Protein AF-A0AAW0AC93-F1 (afdb_monomer_lite)

Foldseek 3Di:
DPPLPPDLFWAFQLFPLVLLLVLVVVQAPAFPDKDQQDPVSPDIKTKGQSQCPFDQFGKIKIFGWFAFQAPAPPDDPPHDPQFPFAPAHLVAFAEDTDGNVVCVVVVADRQFWKWKDAPSIIGIGTHHHHHHCQCVRCVPQPHDNVGIRGDRHMMMITRRPDHFPADDRHHRDSNSRNVSVNVNSVVVCVSSVHDGHDGDDDD

Organism: NCBI:txid2862362

Radius of gyration: 16.05 Å; chains: 1; bounding box: 38×42×42 Å

Sequence (203 aa):
MHDGCNVEFAADPSVDVAGIYAALQAARNSVVATYPTTYLQDHTTSVYSDLLNLTQVSVIHFFSDMDVDCDGLNGNTDGDPLTSFGALDAEQVPWYVLPASLAVKEAILPNALGAIICNGNLFYGIFGDTKGLSSTCFPDDRINGNNGHEALDVAYIVFTQEVPPGVQENRIDIEALKELGDQQILLLQQDLGISLQPACSDP

Structure (mmCIF, N/CA/C/O backbone):
data_AF-A0AAW0AC93-F1
#
_entry.id   AF-A0AAW0AC93-F1
#
loop_
_atom_site.group_PDB
_atom_site.id
_atom_site.type_symbol
_atom_site.label_atom_id
_atom_site.label_alt_id
_atom_site.label_comp_id
_atom_site.label_asym_id
_atom_site.label_entity_id
_atom_site.label_seq_id
_atom_site.pdbx_PDB_ins_code
_atom_site.Cartn_x
_atom_site.Cartn_y
_atom_site.Cartn_z
_atom_site.occupancy
_atom_site.B_iso_or_equiv
_atom_site.auth_seq_id
_atom_site.auth_comp_id
_atom_site.auth_asym_id
_atom_site.auth_atom_id
_atom_site.pdbx_PDB_model_num
ATOM 1 N N . MET A 1 1 ? 3.547 -26.268 -1.143 1.00 32.38 1 MET A N 1
ATOM 2 C CA . MET A 1 1 ? 3.189 -25.499 0.063 1.00 32.38 1 MET A CA 1
ATOM 3 C C . MET A 1 1 ? 4.399 -24.638 0.349 1.00 32.38 1 MET A C 1
ATOM 5 O O . MET A 1 1 ? 5.368 -25.135 0.902 1.00 32.38 1 MET A O 1
ATOM 9 N N . HIS A 1 2 ? 4.438 -23.444 -0.237 1.00 36.16 2 HIS A N 1
ATOM 10 C CA . HIS A 1 2 ? 5.457 -22.459 0.096 1.00 36.16 2 HIS A CA 1
ATOM 11 C C . HIS A 1 2 ? 4.851 -21.603 1.196 1.00 36.16 2 HIS A C 1
ATOM 13 O O . HIS A 1 2 ? 3.861 -20.914 0.968 1.00 36.16 2 HIS A O 1
ATOM 19 N N . ASP A 1 3 ? 5.377 -21.782 2.403 1.00 43.06 3 ASP A N 1
ATOM 20 C CA . ASP A 1 3 ? 4.990 -21.023 3.580 1.00 43.06 3 ASP A CA 1
ATOM 21 C C . ASP A 1 3 ? 5.324 -19.550 3.329 1.00 43.06 3 ASP A C 1
ATOM 23 O O . ASP A 1 3 ? 6.489 -19.153 3.352 1.00 43.06 3 ASP A O 1
ATOM 27 N N . GLY A 1 4 ? 4.295 -18.732 3.097 1.00 43.28 4 GLY A N 1
ATOM 28 C CA . GLY A 1 4 ? 4.402 -17.271 3.010 1.00 43.28 4 GLY A CA 1
ATOM 29 C C . GLY A 1 4 ? 4.868 -16.602 4.312 1.00 43.28 4 GLY A C 1
ATOM 30 O O . GLY A 1 4 ? 5.004 -15.387 4.355 1.00 43.28 4 GLY A O 1
ATOM 31 N N . CYS A 1 5 ? 5.151 -17.378 5.365 1.00 46.31 5 CYS A N 1
ATOM 32 C CA . CYS A 1 5 ? 5.602 -16.897 6.670 1.00 46.31 5 CYS A CA 1
ATOM 33 C C . CYS A 1 5 ? 7.096 -16.517 6.748 1.00 46.31 5 CYS A C 1
ATOM 35 O O . CYS A 1 5 ? 7.519 -16.051 7.798 1.00 46.31 5 CYS A O 1
ATOM 37 N N . ASN A 1 6 ? 7.902 -16.703 5.692 1.00 57.19 6 ASN A N 1
ATOM 38 C CA . ASN A 1 6 ? 9.357 -16.442 5.716 1.00 57.19 6 ASN A CA 1
ATOM 39 C C . ASN A 1 6 ? 9.818 -15.285 4.808 1.00 57.19 6 ASN A C 1
ATOM 41 O O . ASN A 1 6 ? 10.982 -15.229 4.416 1.00 57.19 6 ASN A O 1
ATOM 45 N N . VAL A 1 7 ? 8.923 -14.362 4.458 1.00 74.75 7 VAL A N 1
ATOM 46 C CA . VAL A 1 7 ? 9.295 -13.135 3.742 1.00 74.75 7 VAL A CA 1
ATOM 47 C C . VAL A 1 7 ? 9.518 -12.025 4.772 1.00 74.75 7 VAL A C 1
ATOM 49 O O . VAL A 1 7 ? 8.604 -11.699 5.523 1.00 74.75 7 VAL A O 1
ATOM 52 N N . GLU A 1 8 ? 10.721 -11.445 4.820 1.00 84.81 8 GLU A N 1
ATOM 53 C CA . GLU A 1 8 ? 11.155 -10.492 5.867 1.00 84.81 8 GLU A CA 1
ATOM 54 C C . GLU A 1 8 ? 10.299 -9.216 5.959 1.00 84.81 8 GLU A C 1
ATOM 56 O O . GLU A 1 8 ? 10.310 -8.535 6.976 1.00 84.81 8 GLU A O 1
ATOM 61 N N . PHE A 1 9 ? 9.529 -8.917 4.914 1.00 88.19 9 PHE A N 1
ATOM 62 C CA . PHE A 1 9 ? 8.618 -7.775 4.820 1.00 88.19 9 PHE A CA 1
ATOM 63 C C . PHE A 1 9 ? 7.136 -8.191 4.739 1.00 88.19 9 PHE A C 1
ATOM 65 O O . PHE A 1 9 ? 6.285 -7.377 4.383 1.00 88.19 9 PHE A O 1
ATOM 72 N N . ALA A 1 10 ? 6.796 -9.449 5.039 1.00 91.69 10 ALA A N 1
ATOM 73 C CA . ALA A 1 10 ? 5.404 -9.858 5.225 1.00 91.69 10 ALA A CA 1
ATOM 74 C C . ALA A 1 10 ? 4.845 -9.319 6.548 1.00 91.69 10 ALA A C 1
ATOM 76 O O . ALA A 1 10 ? 5.572 -9.176 7.538 1.00 91.69 10 ALA A O 1
ATOM 77 N N . ALA A 1 11 ? 3.542 -9.047 6.573 1.00 92.81 11 ALA A N 1
ATOM 78 C CA . ALA A 1 11 ? 2.836 -8.647 7.782 1.00 92.81 11 ALA A CA 1
ATOM 79 C C . ALA A 1 11 ? 2.932 -9.700 8.887 1.00 92.81 11 ALA A C 1
ATOM 81 O O . ALA A 1 11 ? 3.048 -10.899 8.623 1.00 92.81 11 ALA A O 1
ATOM 82 N N . ASP A 1 12 ? 2.857 -9.246 10.136 1.00 90.81 12 ASP A N 1
ATOM 83 C CA . ASP A 1 12 ? 2.675 -10.147 11.268 1.00 90.81 12 ASP A CA 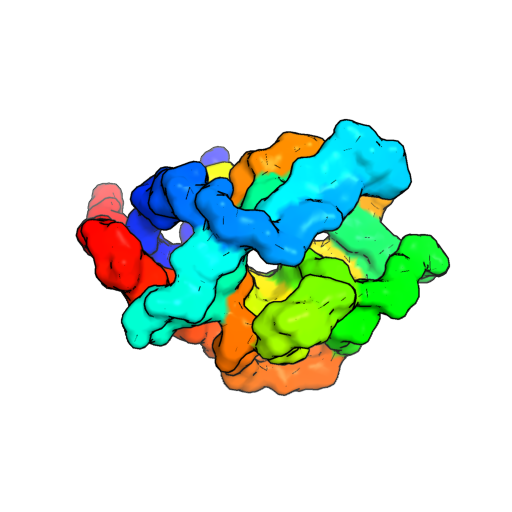1
ATOM 84 C C . ASP A 1 12 ? 1.419 -11.033 11.075 1.00 90.81 12 ASP A C 1
ATOM 86 O O . ASP A 1 12 ? 0.362 -10.526 10.684 1.00 90.81 12 ASP A O 1
ATOM 90 N N . PRO A 1 13 ? 1.484 -12.346 11.368 1.00 87.19 13 PRO A N 1
ATOM 91 C CA . PRO A 1 13 ? 0.349 -13.251 11.182 1.00 87.19 13 PRO A CA 1
ATOM 92 C C . PRO A 1 13 ? -0.903 -12.928 12.013 1.00 87.19 13 PRO A C 1
ATOM 94 O O . PRO A 1 13 ? -1.954 -13.515 11.775 1.00 87.19 13 PRO A O 1
ATOM 97 N N . SER A 1 14 ? -0.814 -12.039 13.007 1.00 85.50 14 SER A N 1
ATOM 98 C CA . SER A 1 14 ? -1.970 -11.551 13.775 1.00 85.50 14 SER A CA 1
ATOM 99 C C . SER A 1 14 ? -2.833 -10.521 13.031 1.00 85.50 14 SER A C 1
ATOM 101 O O . SER A 1 14 ? -3.915 -10.161 13.509 1.00 85.50 14 SER A O 1
ATOM 103 N N . VAL A 1 15 ? -2.383 -10.034 11.871 1.00 91.25 15 VAL A N 1
ATOM 104 C CA . VAL A 1 15 ? -3.124 -9.082 11.037 1.00 91.25 15 VAL A CA 1
ATOM 105 C C . VAL A 1 15 ? -4.278 -9.789 10.317 1.00 91.25 15 VAL A C 1
ATOM 107 O O . VAL A 1 15 ? -4.072 -10.742 9.569 1.00 91.25 15 VAL A O 1
ATOM 110 N N . ASP A 1 16 ? -5.507 -9.286 10.475 1.00 94.31 16 ASP A N 1
ATOM 111 C CA . ASP A 1 16 ? -6.692 -9.769 9.759 1.00 94.31 16 ASP A CA 1
ATOM 112 C C . ASP A 1 16 ? -6.719 -9.234 8.319 1.00 94.31 16 ASP A C 1
ATOM 114 O O . ASP A 1 16 ? -7.477 -8.326 7.961 1.00 94.31 16 ASP A O 1
ATOM 118 N N . VAL A 1 17 ? -5.863 -9.805 7.469 1.00 95.06 17 VAL A N 1
ATOM 119 C CA . VAL A 1 17 ? -5.732 -9.419 6.054 1.00 95.06 17 VAL A CA 1
ATOM 120 C C . VAL A 1 17 ? -7.074 -9.517 5.321 1.00 95.06 17 VAL A C 1
ATOM 122 O O . VAL A 1 17 ? -7.411 -8.642 4.521 1.00 95.06 17 VAL A O 1
ATOM 125 N N . ALA A 1 18 ? -7.874 -10.544 5.619 1.00 95.00 18 ALA A N 1
ATOM 126 C CA . ALA A 1 18 ? -9.183 -10.740 5.003 1.00 95.00 18 ALA A CA 1
ATOM 127 C C . ALA A 1 18 ? -10.180 -9.646 5.415 1.00 95.00 18 ALA A C 1
ATOM 129 O O . ALA A 1 18 ? -10.891 -9.106 4.561 1.00 95.00 18 ALA A O 1
ATOM 130 N N . GLY A 1 19 ? -10.212 -9.291 6.702 1.00 95.94 19 GLY A N 1
ATOM 131 C CA . GLY A 1 19 ? -11.021 -8.195 7.226 1.00 95.94 19 GLY A CA 1
ATOM 132 C C . GLY A 1 19 ? -10.647 -6.852 6.601 1.00 95.94 19 GLY A C 1
ATOM 133 O O . GLY A 1 19 ? -11.530 -6.120 6.149 1.00 95.94 19 GLY A O 1
ATOM 134 N N . ILE A 1 20 ? -9.346 -6.556 6.498 1.00 96.94 20 ILE A N 1
ATOM 135 C CA . ILE A 1 20 ? -8.849 -5.325 5.864 1.00 96.94 20 ILE A CA 1
ATOM 136 C C . ILE A 1 20 ? -9.273 -5.290 4.398 1.00 96.94 20 ILE A C 1
ATOM 138 O O . ILE A 1 20 ? -9.895 -4.323 3.965 1.00 96.94 20 ILE A O 1
ATOM 142 N N . TYR A 1 21 ? -9.008 -6.355 3.638 1.00 96.56 21 TYR A N 1
ATOM 143 C CA . TYR A 1 21 ? -9.367 -6.423 2.222 1.00 96.56 21 TYR A CA 1
ATOM 144 C C . TYR A 1 21 ? -10.873 -6.212 2.003 1.00 96.56 21 TYR A C 1
ATOM 146 O O . TYR A 1 21 ? -11.279 -5.464 1.112 1.00 96.56 21 TYR A O 1
ATOM 154 N N . ALA A 1 22 ? -11.724 -6.813 2.842 1.00 96.69 22 ALA A N 1
ATOM 155 C CA . ALA A 1 22 ? -13.171 -6.610 2.793 1.00 96.69 22 ALA A CA 1
ATOM 156 C C . ALA A 1 22 ? -13.575 -5.154 3.092 1.00 96.69 22 ALA A C 1
ATOM 158 O O . ALA A 1 22 ? -14.446 -4.607 2.411 1.00 96.69 22 ALA A O 1
ATOM 159 N N . ALA A 1 23 ? -12.928 -4.507 4.062 1.00 96.75 23 ALA A N 1
ATOM 160 C CA . ALA A 1 23 ? -13.171 -3.103 4.379 1.00 96.75 23 ALA A CA 1
ATOM 161 C C . ALA A 1 23 ? -12.758 -2.169 3.229 1.00 96.75 23 ALA A C 1
ATOM 163 O O . ALA A 1 23 ? -13.523 -1.274 2.872 1.00 96.75 23 ALA A O 1
ATOM 164 N N . LEU A 1 24 ? -11.616 -2.424 2.580 1.00 96.94 24 LEU A N 1
ATOM 165 C CA . LEU A 1 24 ? -11.192 -1.692 1.379 1.00 96.94 24 LEU A CA 1
ATOM 166 C C . LEU A 1 24 ? -12.190 -1.862 0.226 1.00 96.94 24 LEU A C 1
ATOM 168 O O . LEU A 1 24 ? -12.470 -0.916 -0.501 1.00 96.94 24 LEU A O 1
ATOM 172 N N . GLN A 1 25 ? -12.776 -3.051 0.051 1.00 96.19 25 GLN A N 1
ATOM 173 C CA . GLN A 1 25 ? -13.825 -3.243 -0.957 1.00 96.19 25 GLN A CA 1
ATOM 174 C C . GLN A 1 25 ? -15.079 -2.404 -0.674 1.00 96.19 25 GLN A C 1
ATOM 176 O O . GLN A 1 25 ? -15.720 -1.929 -1.612 1.00 96.19 25 GLN A O 1
ATOM 181 N N . ALA A 1 26 ? -15.423 -2.207 0.600 1.00 96.38 26 ALA A N 1
ATOM 182 C CA . ALA A 1 26 ? -16.562 -1.389 1.008 1.00 96.38 26 ALA A CA 1
ATOM 183 C C . ALA A 1 26 ? -16.281 0.126 0.935 1.00 96.38 26 ALA A C 1
ATOM 185 O O . ALA A 1 26 ? -17.204 0.918 0.732 1.00 96.38 26 ALA A O 1
ATOM 186 N N . ALA A 1 27 ? -15.020 0.539 1.077 1.00 95.88 27 ALA A N 1
ATOM 187 C CA . ALA A 1 27 ? -14.588 1.933 1.150 1.00 95.88 27 ALA A CA 1
ATOM 188 C C . ALA A 1 27 ? -14.302 2.558 -0.231 1.00 95.88 27 ALA A C 1
ATOM 190 O O . ALA A 1 27 ? -13.274 3.188 -0.426 1.00 95.88 27 ALA A O 1
ATOM 191 N N . ARG A 1 28 ? -15.200 2.392 -1.208 1.00 96.06 28 ARG A N 1
ATOM 192 C CA . ARG A 1 28 ? -14.969 2.808 -2.608 1.00 96.06 28 ARG A CA 1
ATOM 193 C C . ARG A 1 28 ? -15.893 3.932 -3.090 1.00 96.06 28 ARG A C 1
ATOM 195 O O . ARG A 1 28 ? -16.305 3.945 -4.250 1.00 96.06 28 ARG A O 1
ATOM 202 N N . ASN A 1 29 ? -16.281 4.856 -2.212 1.00 95.12 29 ASN A N 1
ATOM 203 C CA . ASN A 1 29 ? -17.283 5.880 -2.537 1.00 95.12 29 ASN A CA 1
ATOM 204 C C . ASN A 1 29 ? -16.663 7.191 -3.039 1.00 95.12 29 ASN A C 1
ATOM 206 O O . ASN A 1 29 ? -17.352 7.962 -3.709 1.00 95.12 29 ASN A O 1
ATOM 210 N N . SER A 1 30 ? -15.388 7.457 -2.739 1.00 94.31 30 SER A N 1
ATOM 211 C CA . SER A 1 30 ? -14.711 8.721 -3.049 1.00 94.31 30 SER A CA 1
ATOM 212 C C . SER A 1 30 ? -13.524 8.506 -3.984 1.00 94.31 30 SER A C 1
ATOM 214 O O . SER A 1 30 ? -12.400 8.287 -3.544 1.00 94.31 30 SER A O 1
ATOM 216 N N . VAL A 1 31 ? -13.765 8.602 -5.294 1.00 95.06 31 VAL A N 1
ATOM 217 C CA . VAL A 1 31 ? -12.708 8.488 -6.312 1.00 95.06 31 VAL A CA 1
ATOM 218 C C . VAL A 1 31 ? -11.931 9.799 -6.426 1.00 95.06 31 VAL A C 1
ATOM 220 O O . VAL A 1 31 ? -12.504 10.842 -6.751 1.00 95.06 31 VAL A O 1
ATOM 223 N N . VAL A 1 32 ? -10.615 9.743 -6.226 1.00 90.69 32 VAL A N 1
ATOM 224 C CA . VAL A 1 32 ? -9.707 10.886 -6.429 1.00 90.69 32 VAL A CA 1
ATOM 225 C C . VAL A 1 32 ? -8.957 10.818 -7.746 1.00 90.69 32 VAL A C 1
ATOM 227 O O . VAL A 1 32 ? -8.596 11.862 -8.287 1.00 90.69 32 VAL A O 1
ATOM 230 N N . ALA A 1 33 ? -8.751 9.634 -8.309 1.00 89.44 33 ALA A N 1
ATOM 231 C CA . ALA A 1 33 ? -8.095 9.495 -9.599 1.00 89.44 33 ALA A CA 1
ATOM 232 C C . ALA A 1 33 ? -8.495 8.196 -10.297 1.00 89.44 33 ALA A C 1
ATOM 234 O O . ALA A 1 33 ? -9.047 7.283 -9.685 1.00 89.44 33 ALA A O 1
ATOM 235 N N . THR A 1 34 ? -8.242 8.120 -11.599 1.00 89.50 34 THR A N 1
ATOM 236 C CA . THR A 1 34 ? -8.412 6.898 -12.385 1.00 89.50 34 THR A CA 1
ATOM 237 C C . THR A 1 34 ? -7.309 6.838 -13.423 1.00 89.50 34 THR A C 1
ATOM 239 O O . THR A 1 34 ? -7.047 7.837 -14.095 1.00 89.50 34 THR A O 1
ATOM 242 N N . TYR A 1 35 ? -6.668 5.682 -13.521 1.00 82.19 35 TYR A N 1
ATOM 243 C CA . TYR A 1 35 ? -5.505 5.457 -14.368 1.00 82.19 35 TYR A CA 1
ATOM 244 C C . TYR A 1 35 ? -5.696 4.181 -15.180 1.00 82.19 35 TYR A C 1
ATOM 246 O O . TYR A 1 35 ? -6.335 3.250 -14.684 1.00 82.19 35 TYR A O 1
ATOM 254 N N . PRO A 1 36 ? -5.184 4.129 -16.419 1.00 80.50 36 PRO A N 1
ATOM 255 C CA . PRO A 1 36 ? -5.095 2.870 -17.136 1.00 80.50 36 PRO A CA 1
ATOM 256 C C . PRO A 1 36 ? -4.168 1.924 -16.372 1.00 80.50 36 PRO A C 1
ATOM 258 O O . PRO A 1 36 ? -3.168 2.372 -15.812 1.00 80.50 36 PRO A O 1
ATOM 261 N N . THR A 1 37 ? -4.520 0.645 -16.325 1.00 72.50 37 THR A N 1
ATOM 262 C CA . THR A 1 37 ? -3.692 -0.368 -15.656 1.00 72.50 37 THR A CA 1
ATOM 263 C C . THR A 1 37 ? -2.686 -0.989 -16.625 1.00 72.50 37 THR A C 1
ATOM 265 O O . THR A 1 37 ? -1.571 -1.309 -16.250 1.00 72.50 37 THR A O 1
ATOM 268 N N . THR A 1 38 ? -3.017 -0.996 -17.921 1.00 66.19 38 THR A N 1
ATOM 269 C CA . THR A 1 38 ? -2.142 -1.463 -19.001 1.00 66.19 38 THR A CA 1
ATOM 270 C C . THR A 1 38 ? -1.773 -0.330 -19.962 1.00 66.19 38 THR A C 1
ATOM 272 O O . THR A 1 38 ? -2.518 0.642 -20.139 1.00 66.19 38 THR A O 1
ATOM 275 N N . TYR A 1 39 ? -0.664 -0.487 -20.695 1.00 58.66 39 TYR A N 1
ATOM 276 C CA . TYR A 1 39 ? -0.291 0.426 -21.789 1.00 58.66 39 TYR A CA 1
ATOM 277 C C . TYR A 1 39 ? -1.375 0.532 -22.879 1.00 58.66 39 TYR A C 1
ATOM 279 O O . TYR A 1 39 ? -1.531 1.572 -23.522 1.00 58.66 39 TYR A O 1
ATOM 287 N N . LEU A 1 40 ? -2.150 -0.540 -23.080 1.00 60.00 40 LEU A N 1
ATOM 288 C CA . LEU A 1 40 ? -3.232 -0.595 -24.065 1.00 60.00 40 LEU A CA 1
ATOM 289 C C . LEU A 1 40 ? -4.491 0.171 -23.621 1.00 60.00 40 LEU A C 1
ATOM 291 O O . LEU A 1 40 ? -5.383 0.375 -24.445 1.00 60.00 40 LEU A O 1
ATOM 295 N N . GLN A 1 41 ? -4.536 0.645 -22.367 1.00 65.62 41 GLN A N 1
ATOM 296 C CA . GLN A 1 41 ? -5.622 1.437 -21.774 1.00 65.62 41 GLN A CA 1
ATOM 297 C C . GLN A 1 41 ? -7.002 0.770 -21.859 1.00 65.62 41 GLN A C 1
ATOM 299 O O . GLN A 1 41 ? -8.030 1.449 -21.888 1.00 65.62 4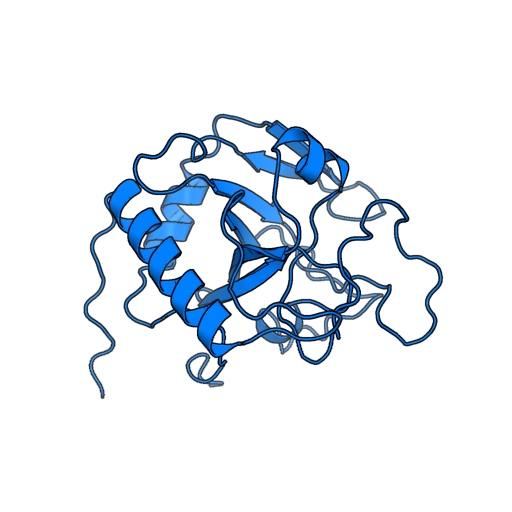1 GLN A O 1
ATOM 304 N N . ASP A 1 42 ? -7.044 -0.556 -21.931 1.00 70.69 42 ASP A N 1
ATOM 305 C CA . ASP A 1 42 ? -8.286 -1.323 -22.022 1.00 70.69 42 ASP A CA 1
ATOM 306 C C . ASP A 1 42 ? -8.923 -1.589 -20.648 1.00 70.69 42 ASP A C 1
ATOM 308 O O . ASP A 1 42 ? -10.129 -1.831 -20.566 1.00 70.69 42 ASP A O 1
ATOM 312 N N . HIS A 1 43 ? -8.139 -1.444 -19.578 1.00 77.50 43 HIS A N 1
ATOM 313 C CA . HIS A 1 43 ? -8.564 -1.540 -18.186 1.00 77.50 43 HIS A CA 1
ATOM 314 C C . HIS A 1 43 ? -8.111 -0.313 -17.395 1.00 77.50 43 HIS A C 1
ATOM 316 O O . HIS A 1 43 ? -7.097 0.315 -17.708 1.00 77.50 43 HIS A O 1
ATOM 322 N N . THR A 1 44 ? -8.883 0.050 -16.368 1.00 84.69 44 THR A N 1
ATOM 323 C CA . THR A 1 44 ? -8.580 1.193 -15.499 1.00 84.69 44 THR A CA 1
ATOM 324 C C . THR A 1 44 ? -8.741 0.840 -14.030 1.00 84.69 44 THR A C 1
ATOM 326 O O . THR A 1 44 ? -9.719 0.190 -13.659 1.00 84.69 44 THR A O 1
ATOM 329 N N . THR A 1 45 ? -7.852 1.367 -13.193 1.00 89.12 45 THR A N 1
ATOM 330 C CA . THR A 1 45 ? -7.973 1.356 -11.737 1.00 89.12 45 THR A CA 1
ATOM 331 C C . THR A 1 45 ? -8.415 2.724 -11.235 1.00 89.12 45 THR A C 1
ATOM 333 O O . THR A 1 45 ? -8.018 3.760 -11.774 1.00 89.12 45 THR A O 1
ATOM 336 N N . SER A 1 46 ? -9.245 2.738 -10.195 1.00 93.25 46 SER A N 1
ATOM 337 C CA . SER A 1 46 ? -9.647 3.956 -9.494 1.00 93.25 46 SER A CA 1
ATOM 338 C C . SER A 1 46 ? -8.995 4.004 -8.120 1.00 93.25 46 SER A C 1
ATOM 340 O O . SER A 1 46 ? -8.948 3.003 -7.407 1.00 93.25 46 SER A O 1
ATOM 342 N N . VAL A 1 47 ? -8.535 5.196 -7.748 1.00 93.88 47 VAL A N 1
ATOM 343 C CA . VAL A 1 47 ? -7.940 5.479 -6.442 1.00 93.88 47 VAL A CA 1
ATOM 344 C C . VAL A 1 47 ? -8.981 6.109 -5.538 1.00 93.88 47 VAL A C 1
ATOM 346 O O . VAL A 1 47 ? -9.634 7.082 -5.928 1.00 93.88 47 VAL A O 1
ATOM 349 N N . TYR A 1 48 ? -9.110 5.561 -4.336 1.00 95.81 48 TYR A N 1
ATOM 350 C CA . TYR A 1 48 ? -10.129 5.916 -3.360 1.00 95.81 48 TYR A CA 1
ATOM 351 C C . TYR A 1 48 ? -9.518 6.613 -2.146 1.00 95.81 48 TYR A C 1
ATOM 353 O O . TYR A 1 48 ? -8.474 6.205 -1.629 1.00 95.81 48 TYR A O 1
ATOM 361 N N . SER A 1 49 ? -10.196 7.659 -1.678 1.00 94.06 49 SER A N 1
ATOM 362 C CA . SER A 1 49 ? -9.765 8.509 -0.562 1.00 94.06 49 SER A CA 1
ATOM 363 C C . SER A 1 49 ? -10.671 8.438 0.664 1.00 94.06 49 SER A C 1
ATOM 365 O O . SER A 1 49 ? -10.496 9.213 1.605 1.00 94.06 49 SER A O 1
ATOM 367 N N . ASP A 1 50 ? -11.619 7.496 0.687 1.00 93.69 50 ASP A N 1
ATOM 368 C CA . ASP A 1 50 ? -12.557 7.271 1.793 1.00 93.69 50 ASP A CA 1
ATOM 369 C C . ASP A 1 50 ? -11.852 7.167 3.161 1.00 93.69 50 ASP A C 1
ATOM 371 O O . ASP A 1 50 ? -12.433 7.508 4.189 1.00 93.69 50 ASP A O 1
ATOM 375 N N . LEU A 1 51 ? -10.587 6.733 3.162 1.00 93.88 51 LEU A N 1
ATOM 376 C CA . LEU A 1 51 ? -9.780 6.447 4.347 1.00 93.88 51 LEU A CA 1
ATOM 377 C C . LEU A 1 51 ? -8.688 7.502 4.635 1.00 93.88 51 LEU A C 1
ATOM 379 O O . LEU A 1 51 ? -7.844 7.297 5.506 1.00 93.88 51 LEU A O 1
ATOM 383 N N . LEU A 1 52 ? -8.703 8.655 3.951 1.00 90.06 52 LEU A N 1
ATOM 384 C CA . LEU A 1 52 ? -7.734 9.735 4.204 1.00 90.06 52 LEU A CA 1
ATOM 385 C C . LEU A 1 52 ? -7.939 10.431 5.555 1.00 90.06 52 LEU A C 1
ATOM 387 O O . LEU A 1 52 ? -6.991 10.982 6.106 1.00 90.06 52 LEU A O 1
ATOM 391 N N . ASN A 1 53 ? -9.170 10.441 6.069 1.00 86.56 53 ASN A N 1
ATOM 392 C CA . ASN A 1 53 ? -9.549 11.184 7.276 1.00 86.56 53 ASN A CA 1
ATOM 393 C C . ASN A 1 53 ? -9.865 10.255 8.458 1.00 86.56 53 ASN A C 1
ATOM 395 O O . ASN A 1 53 ? -10.732 10.577 9.275 1.00 86.56 53 ASN A O 1
ATOM 399 N N . LEU A 1 54 ? -9.225 9.083 8.521 1.00 90.19 54 LEU A N 1
ATOM 400 C CA . LEU A 1 54 ? -9.325 8.233 9.704 1.00 90.19 54 LEU A CA 1
ATOM 401 C C . LEU A 1 54 ? -8.611 8.892 10.898 1.00 90.19 54 LEU A C 1
ATOM 403 O O . LEU A 1 54 ? -7.982 9.945 10.784 1.00 90.19 54 LEU A O 1
ATOM 407 N N . THR A 1 55 ? -8.798 8.317 12.085 1.00 91.12 55 THR A N 1
ATOM 408 C CA . THR A 1 55 ? -8.383 8.971 13.334 1.00 91.12 55 THR A CA 1
ATOM 409 C C . THR A 1 55 ? -6.887 8.816 13.585 1.00 91.12 55 THR A C 1
ATOM 411 O O . THR A 1 55 ? -6.257 9.744 14.090 1.00 91.12 55 THR A O 1
ATOM 414 N N . GLN A 1 56 ? -6.332 7.647 13.269 1.00 92.56 56 GLN A N 1
ATOM 415 C CA . GLN A 1 56 ? -4.953 7.279 13.578 1.00 92.56 56 GLN A CA 1
ATOM 416 C C . GLN A 1 56 ? -4.067 7.262 12.337 1.00 92.56 56 GLN A C 1
ATOM 418 O O . GLN A 1 56 ? -2.891 7.598 12.444 1.00 92.56 56 GLN A O 1
ATOM 423 N N . VAL A 1 57 ? -4.619 6.906 11.174 1.00 94.06 57 VAL A N 1
ATOM 424 C CA . VAL A 1 57 ? -3.874 6.825 9.909 1.00 94.06 57 VAL A CA 1
ATOM 425 C C . VAL A 1 57 ? -4.539 7.627 8.794 1.00 94.06 57 VAL A C 1
ATOM 427 O O . VAL A 1 57 ? -5.726 7.934 8.842 1.00 94.06 57 VAL A O 1
ATOM 430 N N . SER A 1 58 ? -3.771 7.956 7.757 1.00 93.44 58 SER A N 1
ATOM 431 C CA . SER A 1 58 ? -4.283 8.594 6.544 1.00 93.44 58 SER A CA 1
ATOM 432 C C . SER A 1 58 ? -3.831 7.801 5.330 1.00 93.44 58 SER A C 1
ATOM 434 O O . SER A 1 58 ? -2.642 7.796 4.988 1.00 93.44 58 SER A O 1
ATOM 436 N N . VAL A 1 59 ? -4.777 7.102 4.700 1.00 96.00 59 VAL A N 1
ATOM 437 C CA . VAL A 1 59 ? -4.470 6.208 3.582 1.00 96.00 59 VAL A CA 1
ATOM 438 C C . VAL A 1 59 ? -5.345 6.485 2.370 1.00 96.00 59 VAL A C 1
ATOM 440 O O . VAL A 1 59 ? -6.550 6.719 2.478 1.00 96.00 59 VAL A O 1
ATOM 443 N N . ILE A 1 60 ? -4.729 6.406 1.195 1.00 95.81 60 ILE A N 1
ATOM 444 C CA . ILE A 1 60 ? -5.453 6.129 -0.047 1.00 95.81 60 ILE A CA 1
ATOM 445 C C . ILE A 1 60 ? -5.327 4.642 -0.354 1.00 95.81 60 ILE A C 1
ATOM 447 O O . ILE A 1 60 ? -4.378 3.986 0.082 1.00 95.81 60 ILE A O 1
ATOM 451 N N . HIS A 1 61 ? -6.272 4.108 -1.116 1.00 96.25 61 HIS A N 1
ATOM 452 C CA . HIS A 1 61 ? -6.177 2.730 -1.577 1.00 96.25 61 HIS A CA 1
ATOM 453 C C . HIS A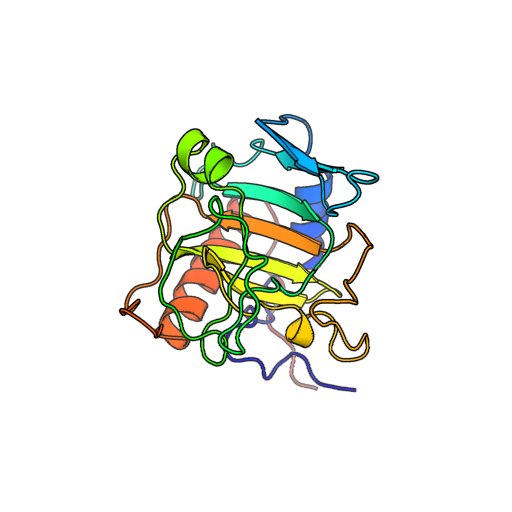 1 61 ? -6.762 2.553 -2.972 1.00 96.25 61 HIS A C 1
ATOM 455 O O . HIS A 1 61 ? -7.548 3.372 -3.451 1.00 96.25 61 HIS A O 1
ATOM 461 N N . PHE A 1 62 ? -6.368 1.472 -3.628 1.00 94.81 62 PHE A N 1
ATOM 462 C CA . PHE A 1 62 ? -6.856 1.093 -4.948 1.00 94.81 62 PHE A CA 1
ATOM 463 C C . PHE A 1 62 ? -6.664 -0.403 -5.174 1.00 94.81 62 PHE A C 1
ATOM 465 O O . PHE A 1 62 ? -6.018 -1.090 -4.383 1.00 94.81 62 PHE A O 1
ATOM 472 N N . PHE A 1 63 ? -7.270 -0.899 -6.247 1.00 92.31 63 PHE A N 1
ATOM 473 C CA . PHE A 1 63 ? -7.153 -2.288 -6.670 1.00 92.31 63 PHE A CA 1
ATOM 474 C C . PHE A 1 63 ? -6.629 -2.307 -8.095 1.00 92.31 63 PHE A C 1
ATOM 476 O O . PHE A 1 63 ? -7.235 -1.669 -8.958 1.00 92.31 63 PHE A O 1
ATOM 483 N N . SER A 1 64 ? -5.515 -2.984 -8.333 1.00 89.19 64 SER A N 1
ATOM 484 C CA . SER A 1 64 ? -4.890 -3.044 -9.654 1.00 89.19 64 SER A CA 1
ATOM 485 C C . SER A 1 64 ? -4.423 -4.454 -9.978 1.00 89.19 64 SER A C 1
ATOM 487 O O . SER A 1 64 ? -4.470 -5.352 -9.134 1.00 89.19 64 SER A O 1
ATOM 489 N N . ASP A 1 65 ? -4.023 -4.615 -11.229 1.00 81.06 65 ASP A N 1
ATOM 490 C CA . ASP A 1 65 ? -3.078 -5.628 -11.676 1.00 81.06 65 ASP A CA 1
ATOM 491 C C . ASP A 1 65 ? -1.735 -5.498 -10.946 1.00 81.06 65 ASP A C 1
ATOM 493 O O . ASP A 1 65 ? -1.484 -4.563 -10.181 1.00 81.06 65 ASP A O 1
ATOM 497 N N . MET A 1 66 ? -0.872 -6.485 -11.161 1.00 78.31 66 MET A N 1
ATOM 498 C CA . MET A 1 66 ? 0.496 -6.474 -10.662 1.00 78.31 66 MET A CA 1
ATOM 499 C C . MET A 1 66 ? 1.445 -6.758 -11.809 1.00 78.31 66 MET A C 1
ATOM 501 O O . MET A 1 66 ? 1.612 -7.902 -12.234 1.00 78.31 66 MET A O 1
ATOM 505 N N . ASP A 1 67 ? 2.136 -5.714 -12.234 1.00 67.25 67 ASP A N 1
ATOM 506 C CA . ASP A 1 67 ? 3.119 -5.799 -13.298 1.00 67.25 67 ASP A CA 1
ATOM 507 C C . ASP A 1 67 ? 4.537 -5.630 -12.749 1.00 67.25 67 ASP A C 1
ATOM 509 O O . ASP A 1 67 ? 4.772 -5.116 -11.652 1.00 67.25 67 ASP A O 1
ATOM 513 N N . VAL A 1 68 ? 5.516 -6.110 -13.514 1.00 62.47 68 VAL A N 1
ATOM 514 C CA . VAL A 1 68 ? 6.914 -5.738 -13.297 1.00 62.47 68 VAL A CA 1
ATOM 515 C C . VAL A 1 68 ? 7.152 -4.474 -14.093 1.00 62.47 68 VAL A C 1
ATOM 517 O O . VAL A 1 68 ? 7.112 -4.521 -15.323 1.00 62.47 68 VAL A O 1
ATOM 520 N N . ASP A 1 69 ? 7.439 -3.375 -13.398 1.00 56.72 69 ASP A N 1
ATOM 521 C CA . ASP A 1 69 ? 7.904 -2.184 -14.091 1.00 56.72 69 ASP A CA 1
ATOM 522 C C . ASP A 1 69 ? 9.192 -2.500 -14.859 1.00 56.72 69 ASP A C 1
ATOM 524 O O . ASP A 1 69 ? 10.090 -3.228 -14.409 1.00 56.72 69 ASP A O 1
ATOM 528 N N . CYS A 1 70 ? 9.195 -2.044 -16.098 1.00 48.88 70 CYS A N 1
ATOM 529 C CA . CYS A 1 70 ? 10.049 -2.507 -17.172 1.00 48.88 70 CYS A CA 1
ATOM 530 C C . CYS A 1 70 ? 11.437 -1.865 -17.158 1.00 48.88 70 CYS A C 1
ATOM 532 O O . CYS A 1 70 ? 12.244 -2.181 -18.030 1.00 48.88 70 CYS A O 1
ATOM 534 N N . ASP A 1 71 ? 11.734 -1.002 -16.195 1.00 51.72 71 ASP A N 1
ATOM 535 C CA . ASP A 1 71 ? 12.900 -0.123 -16.142 1.00 51.72 71 ASP A CA 1
ATOM 536 C C . ASP A 1 71 ? 14.024 -0.590 -15.194 1.00 51.72 71 ASP A C 1
ATOM 538 O O . ASP A 1 71 ? 15.042 0.084 -15.028 1.00 51.72 71 ASP A O 1
ATOM 542 N N . GLY A 1 72 ? 13.928 -1.810 -14.653 1.00 40.00 72 GLY A N 1
ATOM 543 C CA . GLY A 1 72 ? 15.008 -2.443 -13.883 1.00 40.00 72 GLY A CA 1
ATOM 544 C C . GLY A 1 72 ? 16.330 -2.500 -14.660 1.00 40.00 72 GLY A C 1
ATOM 545 O O . GLY A 1 72 ? 16.309 -2.901 -15.819 1.00 40.00 72 GLY A O 1
ATOM 546 N N . LEU A 1 73 ? 17.454 -2.164 -13.995 1.00 35.88 73 LEU A N 1
ATOM 547 C CA . LEU A 1 73 ? 18.898 -2.116 -14.371 1.00 35.88 73 LEU A CA 1
ATOM 548 C C . LEU A 1 73 ? 19.467 -3.127 -15.416 1.00 35.88 73 LEU A C 1
ATOM 550 O O . LEU A 1 73 ? 20.572 -3.641 -15.274 1.00 35.88 73 LEU A O 1
ATOM 554 N N . ASN A 1 74 ? 18.767 -3.378 -16.517 1.00 41.81 74 ASN A N 1
ATOM 555 C CA . ASN A 1 74 ? 19.123 -4.274 -17.619 1.00 41.81 74 ASN A CA 1
ATOM 556 C C . ASN A 1 74 ? 18.911 -3.610 -18.994 1.00 41.81 74 ASN A C 1
ATOM 558 O O . ASN A 1 74 ? 18.852 -4.294 -20.014 1.00 41.81 74 ASN A O 1
ATOM 562 N N . GLY A 1 75 ? 18.857 -2.273 -19.037 1.00 39.56 75 GLY A N 1
ATOM 563 C CA . GLY A 1 75 ? 18.958 -1.513 -20.285 1.00 39.56 75 GLY A CA 1
ATOM 564 C C . GLY A 1 75 ? 17.674 -1.430 -21.107 1.00 39.56 75 GLY A C 1
ATOM 565 O O . GLY A 1 75 ? 17.761 -1.338 -22.330 1.00 39.56 75 GLY A O 1
ATOM 566 N N . ASN A 1 76 ? 16.507 -1.439 -20.464 1.00 41.34 76 ASN A N 1
ATOM 567 C CA . ASN A 1 76 ? 15.270 -1.070 -21.139 1.00 41.34 76 ASN A CA 1
ATOM 568 C C . ASN A 1 76 ? 15.075 0.456 -21.092 1.00 41.34 76 ASN A C 1
ATOM 570 O O . ASN A 1 76 ? 15.255 1.073 -20.046 1.00 41.34 76 ASN A O 1
ATOM 574 N N . THR A 1 77 ? 14.760 1.067 -22.232 1.00 41.28 77 THR A N 1
ATOM 575 C CA . THR A 1 77 ? 14.595 2.526 -22.399 1.00 41.28 77 THR A CA 1
ATOM 576 C C . THR A 1 77 ? 13.135 2.977 -22.368 1.00 41.28 77 THR A C 1
ATOM 578 O O . THR A 1 77 ? 12.864 4.145 -22.634 1.00 41.28 77 THR A O 1
ATOM 581 N N . ASP A 1 78 ? 12.215 2.062 -22.066 1.00 44.59 78 ASP A N 1
ATOM 582 C CA . ASP A 1 78 ? 10.763 2.271 -22.138 1.00 44.59 78 ASP A CA 1
ATOM 583 C C . ASP A 1 78 ? 10.135 2.720 -20.801 1.00 44.59 78 ASP A C 1
ATOM 585 O O . ASP A 1 78 ? 8.917 2.666 -20.654 1.00 44.59 78 ASP A O 1
ATOM 589 N N . GLY A 1 79 ? 10.944 3.169 -19.832 1.00 45.69 79 GLY A N 1
ATOM 590 C CA . GLY A 1 79 ? 10.445 3.708 -18.561 1.00 45.69 79 GLY A CA 1
ATOM 591 C C . GLY A 1 79 ? 9.581 4.957 -18.765 1.0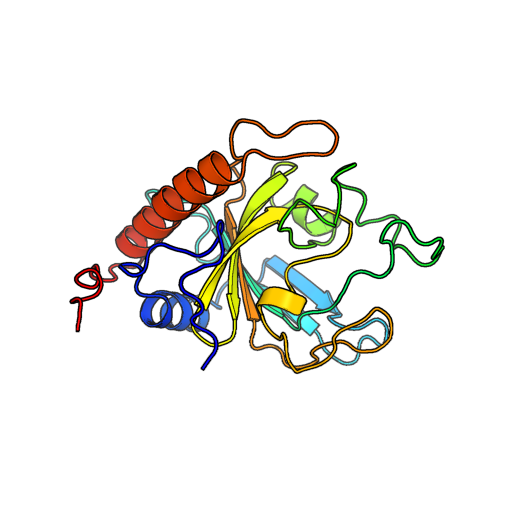0 45.69 79 GLY A C 1
ATOM 592 O O . GLY A 1 79 ? 9.905 5.818 -19.595 1.00 45.69 79 GLY A O 1
ATOM 593 N N . ASP A 1 80 ? 8.479 5.063 -18.019 1.00 45.00 80 ASP A N 1
ATOM 594 C CA . ASP A 1 80 ? 7.655 6.269 -18.029 1.00 45.00 80 ASP A CA 1
ATOM 595 C C . ASP A 1 80 ? 8.435 7.394 -17.320 1.00 45.00 80 ASP A C 1
ATOM 597 O O . ASP A 1 80 ? 8.750 7.288 -16.135 1.00 45.00 80 ASP A O 1
ATOM 601 N N . PRO A 1 81 ? 8.751 8.519 -17.988 1.00 44.72 81 PRO A N 1
ATOM 602 C CA . PRO A 1 81 ? 9.440 9.644 -17.352 1.00 44.72 81 PRO A CA 1
ATOM 603 C C . PRO A 1 81 ? 8.651 10.280 -16.189 1.00 44.72 81 PRO A C 1
ATOM 605 O O . PRO A 1 81 ? 9.135 11.231 -15.572 1.00 44.72 81 PRO A O 1
ATOM 608 N N . LEU A 1 82 ? 7.428 9.814 -15.916 1.00 42.94 82 LEU A N 1
ATOM 609 C CA . LEU A 1 82 ? 6.554 10.240 -14.832 1.00 42.94 82 LEU A CA 1
ATOM 610 C C . LEU A 1 82 ? 6.582 9.322 -13.595 1.00 42.94 82 LEU A C 1
ATOM 612 O O . LEU A 1 82 ? 5.822 9.606 -12.671 1.00 42.94 82 LEU A O 1
ATOM 616 N N . THR A 1 83 ? 7.395 8.263 -13.527 1.00 46.53 83 THR A N 1
ATOM 617 C CA . THR A 1 83 ? 7.473 7.372 -12.340 1.00 46.53 83 THR A CA 1
ATOM 618 C C . THR A 1 83 ? 8.753 7.527 -11.517 1.00 46.53 83 THR A C 1
ATOM 620 O O . THR A 1 83 ? 8.857 6.933 -10.452 1.00 46.53 83 THR A O 1
ATOM 623 N N . SER A 1 84 ? 9.644 8.451 -11.903 1.00 47.47 84 SER A N 1
ATOM 624 C CA . SER A 1 84 ? 10.998 8.628 -11.355 1.00 47.47 84 SER A CA 1
ATOM 625 C C . SER A 1 84 ? 11.083 9.045 -9.874 1.00 47.47 84 SER A C 1
ATOM 627 O O . SER A 1 84 ? 11.448 10.186 -9.552 1.00 47.47 84 SER A O 1
ATOM 629 N N . PHE A 1 85 ? 10.789 8.128 -8.956 1.00 49.00 85 PHE A N 1
ATOM 630 C CA . PHE A 1 85 ? 11.004 8.287 -7.521 1.00 49.00 85 PHE A CA 1
ATOM 631 C C . PHE A 1 85 ? 11.856 7.136 -6.975 1.00 49.00 85 PHE A C 1
ATOM 633 O O . PHE A 1 85 ? 11.365 6.052 -6.692 1.00 49.00 85 PHE A O 1
ATOM 640 N N . GLY A 1 86 ? 13.141 7.425 -6.748 1.00 45.19 86 GLY A N 1
ATOM 641 C CA . GLY A 1 86 ? 14.069 6.558 -6.012 1.00 45.19 86 GLY A CA 1
ATOM 642 C C . GLY A 1 86 ? 15.172 5.948 -6.881 1.00 45.19 86 GLY A C 1
ATOM 643 O O . GLY A 1 86 ? 14.931 5.498 -7.989 1.00 45.19 86 GLY A O 1
ATOM 644 N N . ALA A 1 87 ? 16.406 5.933 -6.366 1.00 44.31 87 ALA A N 1
ATOM 645 C CA . ALA A 1 87 ? 17.566 5.254 -6.966 1.00 44.31 87 ALA A CA 1
ATOM 646 C C . ALA A 1 87 ? 17.770 3.850 -6.352 1.00 44.31 87 ALA A C 1
ATOM 648 O O . ALA A 1 87 ? 18.897 3.378 -6.179 1.00 44.31 87 ALA A O 1
ATOM 649 N N . LEU A 1 88 ? 16.665 3.232 -5.930 1.00 52.91 88 LEU A N 1
ATOM 650 C CA . LEU A 1 88 ? 16.658 2.086 -5.033 1.00 52.91 88 LEU A CA 1
ATOM 651 C C . LEU A 1 88 ? 16.952 0.784 -5.777 1.00 52.91 88 LEU A C 1
ATOM 653 O O . LEU A 1 88 ? 16.464 0.561 -6.880 1.00 52.91 88 LEU A O 1
ATOM 657 N N . ASP A 1 89 ? 17.790 -0.067 -5.177 1.00 53.09 89 ASP A N 1
ATOM 658 C CA . ASP A 1 89 ? 18.130 -1.358 -5.763 1.00 53.09 89 ASP A CA 1
ATOM 659 C C . ASP A 1 89 ? 16.916 -2.286 -5.708 1.00 53.09 89 ASP A C 1
ATOM 661 O O . ASP A 1 89 ? 16.539 -2.830 -4.671 1.00 53.09 89 ASP A O 1
ATOM 665 N N . ALA A 1 90 ? 16.350 -2.467 -6.884 1.00 52.19 90 ALA A N 1
ATOM 666 C CA . ALA A 1 90 ? 15.295 -3.376 -7.261 1.00 52.19 90 ALA A CA 1
ATOM 667 C C . ALA A 1 90 ? 15.382 -4.810 -6.725 1.00 52.19 90 ALA A C 1
ATOM 669 O O . ALA A 1 90 ? 14.379 -5.508 -6.607 1.00 52.19 90 ALA A O 1
ATOM 670 N N . GLU A 1 91 ? 16.591 -5.290 -6.450 1.00 55.66 91 GLU A N 1
ATOM 671 C CA . GLU A 1 91 ? 16.822 -6.636 -5.923 1.00 55.66 91 GLU A CA 1
ATOM 672 C C . GLU A 1 91 ? 16.825 -6.670 -4.389 1.00 55.66 91 GLU A C 1
ATOM 674 O O . GLU A 1 91 ? 16.836 -7.749 -3.801 1.00 55.66 91 GLU A O 1
ATOM 679 N N . GLN A 1 92 ? 16.817 -5.506 -3.734 1.00 58.94 92 GLN A N 1
ATOM 680 C CA . GLN A 1 92 ? 16.943 -5.365 -2.279 1.00 58.94 92 GLN A CA 1
ATOM 681 C C . GLN A 1 92 ? 15.773 -4.637 -1.622 1.00 58.94 92 GLN A C 1
ATOM 683 O O . GLN A 1 92 ? 15.705 -4.588 -0.396 1.00 58.94 92 GLN A O 1
ATOM 688 N N . VAL A 1 93 ? 14.870 -4.053 -2.407 1.00 65.94 93 VAL A N 1
ATOM 689 C CA . VAL A 1 93 ? 13.814 -3.183 -1.893 1.00 65.94 93 VAL A CA 1
ATOM 690 C C . VAL A 1 93 ? 12.452 -3.692 -2.365 1.00 65.94 93 VAL A C 1
ATOM 692 O O . VAL A 1 93 ? 12.219 -3.741 -3.567 1.00 65.94 93 VAL A O 1
ATOM 695 N N . PRO A 1 94 ? 11.522 -4.056 -1.467 1.00 74.75 94 PRO A N 1
ATOM 696 C CA . PRO A 1 94 ? 10.124 -4.229 -1.835 1.00 74.75 94 PRO A CA 1
ATOM 697 C C . PRO A 1 94 ? 9.483 -2.855 -2.070 1.00 74.75 94 PRO A C 1
ATOM 699 O O . PRO A 1 94 ? 9.567 -1.959 -1.227 1.00 74.75 94 PRO A O 1
ATOM 702 N N . TRP A 1 95 ? 8.826 -2.668 -3.210 1.00 72.94 95 TRP A N 1
ATOM 703 C CA . TRP A 1 95 ? 8.248 -1.375 -3.574 1.00 72.94 95 TRP A CA 1
ATOM 704 C C . TRP A 1 95 ? 6.997 -1.516 -4.455 1.00 72.94 95 TRP A C 1
ATOM 706 O O . TRP A 1 95 ? 6.671 -2.610 -4.928 1.00 72.94 95 TRP A O 1
ATOM 716 N N . TYR A 1 96 ? 6.287 -0.402 -4.640 1.00 78.62 96 TYR A N 1
ATOM 717 C CA . TYR A 1 96 ? 5.123 -0.262 -5.524 1.00 78.62 96 TYR A CA 1
ATOM 718 C C . TYR A 1 96 ? 5.164 1.075 -6.288 1.00 78.62 96 TYR A C 1
ATOM 720 O O . TYR A 1 96 ? 5.654 2.073 -5.754 1.00 78.62 96 TYR A O 1
ATOM 728 N N . VAL A 1 97 ? 4.644 1.095 -7.523 1.00 76.25 97 VAL A N 1
ATOM 729 C CA . VAL A 1 97 ? 4.547 2.307 -8.360 1.00 76.25 97 VAL A CA 1
ATOM 730 C C . VAL A 1 97 ? 3.258 3.065 -8.039 1.00 76.25 97 VAL A C 1
ATOM 732 O O . VAL A 1 97 ? 2.202 2.462 -7.841 1.00 76.25 97 VAL A O 1
ATOM 735 N N . LEU A 1 98 ? 3.314 4.395 -8.099 1.00 76.19 98 LEU A N 1
ATOM 736 C CA . LEU A 1 98 ? 2.153 5.265 -8.286 1.00 76.19 98 LEU A CA 1
ATOM 737 C C . LEU A 1 98 ? 2.451 6.279 -9.398 1.00 76.19 98 LEU A C 1
ATOM 739 O O . LEU A 1 98 ? 3.588 6.740 -9.504 1.00 76.19 98 LEU A O 1
ATOM 743 N N . PRO A 1 99 ? 1.446 6.737 -10.163 1.00 75.50 99 PRO A N 1
ATOM 744 C CA . PRO A 1 99 ? 1.637 7.855 -11.082 1.00 75.50 99 PRO A CA 1
ATOM 745 C C . PRO A 1 99 ? 2.108 9.117 -10.334 1.00 75.50 99 PRO A C 1
ATOM 747 O O . PRO A 1 99 ? 1.459 9.524 -9.367 1.00 75.50 99 PRO A O 1
ATOM 750 N N . ALA A 1 100 ? 3.149 9.823 -10.806 1.00 73.25 100 ALA A N 1
ATOM 751 C CA . ALA A 1 100 ? 3.631 11.051 -10.142 1.00 73.25 100 ALA A CA 1
ATOM 752 C C . ALA A 1 100 ? 2.536 12.099 -9.919 1.00 73.25 100 ALA A C 1
ATOM 754 O O . ALA A 1 100 ? 2.532 12.806 -8.912 1.00 73.25 100 ALA A O 1
ATOM 755 N N . SER A 1 101 ? 1.588 12.202 -10.854 1.00 77.81 101 SER A N 1
ATOM 756 C CA . SER A 1 101 ? 0.459 13.127 -10.725 1.00 77.81 101 SER A CA 1
ATOM 757 C C . SER A 1 101 ? -0.398 12.846 -9.486 1.00 77.81 101 SER A C 1
ATOM 759 O O . SER A 1 101 ? -0.865 13.793 -8.854 1.00 77.81 101 SER A O 1
ATOM 761 N N . LEU A 1 102 ? -0.564 11.572 -9.112 1.00 83.25 102 LEU A N 1
ATOM 762 C CA . LEU A 1 102 ? -1.259 11.166 -7.893 1.00 83.25 102 LEU A CA 1
ATOM 763 C C . LEU A 1 102 ? -0.449 11.559 -6.661 1.00 83.25 102 LEU A C 1
ATOM 765 O O . LEU A 1 102 ? -0.994 12.175 -5.750 1.00 83.25 102 LEU A O 1
ATOM 769 N N . ALA A 1 103 ? 0.851 11.250 -6.665 1.00 83.31 103 ALA A N 1
ATOM 770 C CA . ALA A 1 103 ? 1.742 11.560 -5.554 1.00 83.31 103 ALA A CA 1
ATOM 771 C C . ALA A 1 103 ? 1.764 13.062 -5.244 1.00 83.31 103 ALA A C 1
ATOM 773 O O . ALA A 1 103 ? 1.628 13.464 -4.091 1.00 83.31 103 ALA A O 1
ATOM 774 N N . VAL A 1 104 ? 1.833 13.904 -6.279 1.00 82.88 104 VAL A N 1
ATOM 775 C CA . VAL A 1 104 ? 1.748 15.363 -6.130 1.00 82.88 104 VAL A CA 1
ATOM 776 C C . VAL A 1 104 ? 0.372 15.796 -5.623 1.00 82.88 104 VAL A C 1
ATOM 778 O O . VAL A 1 104 ? 0.289 16.643 -4.735 1.00 82.88 104 VAL A O 1
ATOM 781 N N . LYS A 1 105 ? -0.709 15.244 -6.185 1.00 85.69 105 LYS A N 1
ATOM 782 C CA . LYS A 1 105 ? -2.082 15.639 -5.846 1.00 85.69 105 LYS A CA 1
ATOM 783 C C . LYS A 1 105 ? -2.439 15.323 -4.393 1.00 85.69 105 LYS A C 1
ATOM 785 O O . LYS A 1 105 ? -3.020 16.172 -3.725 1.00 85.69 105 LYS A O 1
ATOM 790 N N . GLU A 1 106 ? -2.097 14.125 -3.932 1.00 87.19 106 GLU A N 1
ATOM 791 C CA . GLU A 1 106 ? -2.427 13.622 -2.593 1.00 87.19 106 GLU A CA 1
ATOM 792 C C . GLU A 1 106 ? -1.277 13.834 -1.590 1.00 87.19 106 GLU A C 1
ATOM 794 O O . GLU A 1 106 ? -1.306 13.295 -0.488 1.00 87.19 106 GLU A O 1
ATOM 799 N N . ALA A 1 107 ? -0.262 14.626 -1.966 1.00 87.94 107 ALA A N 1
ATOM 800 C CA . ALA A 1 107 ? 0.901 14.958 -1.141 1.00 87.94 107 ALA A CA 1
ATOM 801 C C . ALA A 1 107 ? 1.610 13.728 -0.535 1.00 87.94 107 ALA A C 1
ATOM 803 O O . ALA A 1 107 ? 2.050 13.758 0.616 1.00 87.94 107 ALA A O 1
ATOM 804 N N . ILE A 1 108 ? 1.719 12.652 -1.317 1.00 87.31 108 ILE A N 1
ATOM 805 C CA . ILE A 1 108 ? 2.363 11.399 -0.916 1.00 87.31 108 ILE A CA 1
ATOM 806 C C . ILE A 1 108 ? 3.865 11.643 -0.793 1.00 87.31 108 ILE A C 1
ATOM 808 O O . ILE A 1 108 ? 4.501 12.147 -1.725 1.00 87.31 108 ILE A O 1
ATOM 812 N N . LEU A 1 109 ? 4.437 11.293 0.357 1.00 86.06 109 LEU A N 1
ATOM 813 C CA . LEU A 1 109 ? 5.871 11.433 0.577 1.00 86.06 109 LEU A CA 1
ATOM 814 C C . LEU A 1 109 ? 6.671 10.472 -0.325 1.00 86.06 109 LEU A C 1
ATOM 816 O O . LEU A 1 109 ? 6.248 9.340 -0.564 1.00 86.06 109 LEU A O 1
ATOM 820 N N . PRO A 1 110 ? 7.860 10.875 -0.808 1.00 80.75 110 PRO A N 1
ATOM 821 C CA . PRO A 1 110 ? 8.794 9.941 -1.432 1.00 80.75 110 PRO A CA 1
ATOM 822 C C . PRO A 1 110 ? 9.129 8.783 -0.482 1.00 80.75 110 PRO A C 1
ATOM 824 O O . PRO A 1 110 ? 9.355 9.020 0.706 1.00 80.75 110 PRO A O 1
ATOM 827 N N . ASN A 1 111 ? 9.206 7.553 -1.001 1.00 83.31 111 ASN A N 1
ATOM 828 C CA . ASN A 1 111 ? 9.405 6.327 -0.216 1.00 83.31 111 ASN A CA 1
ATOM 829 C C . ASN A 1 111 ? 8.301 6.051 0.821 1.00 83.31 111 ASN A C 1
ATOM 831 O O . ASN A 1 111 ? 8.548 5.352 1.804 1.00 83.31 111 ASN A O 1
ATOM 835 N N . ALA A 1 112 ? 7.096 6.599 0.622 1.00 90.50 112 ALA A N 1
ATOM 836 C CA . ALA A 1 112 ? 5.965 6.332 1.499 1.00 90.50 112 ALA A CA 1
ATOM 837 C C . ALA A 1 112 ? 5.694 4.826 1.622 1.00 90.50 112 ALA A C 1
ATOM 839 O O . ALA A 1 112 ? 5.682 4.099 0.623 1.00 90.50 112 ALA A O 1
ATOM 840 N N . LEU A 1 113 ? 5.438 4.371 2.844 1.00 94.00 113 LEU A N 1
ATOM 841 C CA . LEU A 1 113 ? 5.047 3.004 3.153 1.00 94.00 113 LEU A CA 1
ATOM 842 C C . LEU A 1 113 ? 3.780 2.629 2.376 1.00 94.00 113 LEU A C 1
ATOM 844 O O . LEU A 1 113 ? 2.786 3.359 2.361 1.00 94.00 113 LEU A O 1
ATOM 848 N N . GLY A 1 114 ? 3.805 1.442 1.788 1.00 95.19 114 GLY A N 1
ATOM 849 C CA . GLY A 1 114 ? 2.636 0.770 1.254 1.00 95.19 114 GLY A CA 1
ATOM 850 C C . GLY A 1 114 ? 2.465 -0.611 1.861 1.00 95.19 114 GLY A C 1
ATOM 851 O O . GLY A 1 114 ? 3.437 -1.294 2.182 1.00 95.19 114 GLY A O 1
ATOM 852 N N . ALA A 1 115 ? 1.208 -1.019 1.986 1.00 96.31 115 ALA A N 1
ATOM 853 C CA . ALA A 1 115 ? 0.801 -2.379 2.295 1.00 96.31 115 ALA A CA 1
ATOM 854 C C . ALA A 1 115 ? 0.055 -2.956 1.086 1.00 96.31 115 ALA A C 1
ATOM 856 O O . ALA A 1 115 ? -0.949 -2.401 0.635 1.00 96.31 115 ALA A O 1
ATOM 857 N N . ILE A 1 116 ? 0.574 -4.054 0.547 1.00 94.88 116 ILE A N 1
ATOM 858 C CA . ILE A 1 116 ? 0.097 -4.706 -0.668 1.00 94.88 116 ILE A CA 1
ATOM 859 C C . ILE A 1 116 ? -0.535 -6.032 -0.267 1.00 94.88 116 ILE A C 1
ATOM 861 O O . ILE A 1 116 ? 0.133 -6.881 0.324 1.00 94.88 116 ILE A O 1
ATOM 865 N N . ILE A 1 117 ? -1.813 -6.215 -0.592 1.00 95.12 117 ILE A N 1
ATOM 866 C CA . ILE A 1 117 ? -2.539 -7.462 -0.356 1.00 95.12 117 ILE A CA 1
ATOM 867 C C . ILE A 1 117 ? -2.694 -8.208 -1.674 1.00 95.12 117 ILE A C 1
ATOM 869 O O . ILE A 1 117 ? -3.334 -7.715 -2.601 1.00 95.12 117 ILE A O 1
ATOM 873 N N . CYS A 1 118 ? -2.168 -9.426 -1.721 1.00 92.44 118 CYS A N 1
ATOM 874 C CA . CYS A 1 118 ? -2.269 -10.330 -2.858 1.00 92.44 118 CYS A CA 1
ATOM 875 C C . CYS A 1 118 ? -2.325 -11.775 -2.351 1.00 92.44 118 CYS A C 1
ATOM 877 O O . CYS A 1 118 ? -1.646 -12.143 -1.390 1.00 92.44 118 CYS A O 1
ATOM 879 N N . ASN A 1 119 ? -3.172 -12.604 -2.967 1.00 89.81 119 ASN A N 1
ATOM 880 C CA . ASN A 1 119 ? -3.328 -14.019 -2.606 1.00 89.81 119 ASN A CA 1
ATOM 881 C C . ASN A 1 119 ? -3.575 -14.275 -1.103 1.00 89.81 119 ASN A C 1
ATOM 883 O O . ASN A 1 119 ? -3.128 -15.277 -0.549 1.00 89.81 119 ASN A O 1
ATOM 887 N N . GLY A 1 120 ? -4.287 -13.359 -0.437 1.00 90.69 120 GLY A N 1
ATOM 888 C CA . GLY A 1 120 ? -4.610 -13.453 0.991 1.00 90.69 120 GLY A CA 1
ATOM 889 C C . GLY A 1 120 ? -3.459 -13.121 1.948 1.00 90.69 120 GLY A C 1
ATOM 890 O O . GLY A 1 120 ? -3.655 -13.209 3.155 1.00 90.69 120 GLY A O 1
ATOM 891 N N . ASN A 1 121 ? -2.297 -12.715 1.434 1.00 92.25 121 ASN A N 1
ATOM 892 C CA . ASN A 1 121 ? -1.146 -12.274 2.220 1.00 92.25 121 ASN A CA 1
ATOM 893 C C . ASN A 1 121 ? -0.987 -10.755 2.119 1.00 92.25 121 ASN A C 1
ATOM 895 O O . ASN A 1 121 ? -1.420 -10.158 1.133 1.00 92.25 121 ASN A O 1
ATOM 899 N N . LEU A 1 122 ? -0.342 -10.147 3.117 1.00 94.31 122 LEU A N 1
ATOM 900 C CA . LEU A 1 122 ? 0.001 -8.727 3.123 1.00 94.31 122 LEU A CA 1
ATOM 901 C C . LEU A 1 122 ? 1.520 -8.559 3.180 1.00 94.31 122 LEU A C 1
ATOM 903 O O . LEU A 1 122 ? 2.182 -9.156 4.030 1.00 94.31 122 LEU A O 1
ATOM 907 N N . PHE A 1 123 ? 2.051 -7.719 2.298 1.00 94.06 123 PHE A N 1
ATOM 908 C CA . PHE A 1 123 ? 3.472 -7.395 2.200 1.00 94.06 123 PHE A CA 1
ATOM 909 C C . PHE A 1 123 ? 3.684 -5.888 2.277 1.00 94.06 123 PHE A C 1
ATOM 911 O O . PHE A 1 123 ? 2.888 -5.116 1.740 1.00 94.06 123 PHE A O 1
ATOM 918 N N . TYR A 1 124 ? 4.773 -5.469 2.910 1.00 93.88 124 TYR A N 1
ATOM 919 C CA . TYR A 1 124 ? 5.171 -4.070 2.957 1.00 93.88 124 TYR A CA 1
ATOM 920 C C . TYR A 1 124 ? 6.149 -3.738 1.843 1.00 93.88 124 TYR A C 1
ATOM 922 O O . TYR A 1 124 ? 7.006 -4.542 1.479 1.00 93.88 124 TYR A O 1
ATOM 930 N N . GLY A 1 125 ? 6.039 -2.517 1.342 1.00 90.25 125 GLY A N 1
ATOM 931 C CA . GLY A 1 125 ? 7.007 -1.923 0.437 1.00 90.25 125 GLY A CA 1
ATOM 932 C C . GLY A 1 125 ? 7.008 -0.410 0.566 1.00 90.25 125 GLY A C 1
ATOM 933 O O . GLY A 1 125 ? 6.233 0.161 1.332 1.00 90.25 125 GLY A O 1
ATOM 934 N N . ILE A 1 126 ? 7.867 0.249 -0.195 1.00 86.75 126 ILE A N 1
ATOM 935 C CA . ILE A 1 126 ? 7.887 1.710 -0.292 1.00 86.75 126 ILE A CA 1
ATOM 936 C C . ILE A 1 126 ? 7.503 2.181 -1.689 1.00 86.75 126 ILE A C 1
ATOM 938 O O . ILE A 1 126 ? 7.633 1.449 -2.662 1.00 86.75 126 ILE A O 1
ATOM 942 N N . PHE A 1 127 ? 7.015 3.408 -1.798 1.00 83.19 127 PHE A N 1
ATOM 943 C CA . PHE A 1 127 ? 6.778 4.038 -3.090 1.00 83.19 127 PHE A CA 1
ATOM 944 C C . PHE A 1 127 ? 8.126 4.256 -3.808 1.00 83.19 127 PHE A C 1
ATOM 946 O O . PHE A 1 127 ? 8.943 5.044 -3.324 1.00 83.19 127 PHE A O 1
ATOM 953 N N . GLY A 1 128 ? 8.359 3.529 -4.911 1.00 69.38 128 GLY A N 1
ATOM 954 C CA . GLY A 1 128 ? 9.644 3.421 -5.627 1.00 69.38 128 GLY A CA 1
ATOM 955 C C . GLY A 1 128 ? 9.483 3.082 -7.121 1.00 69.38 128 GLY A C 1
ATOM 956 O O . GLY A 1 128 ? 8.350 3.030 -7.594 1.00 69.38 128 GLY A O 1
ATOM 957 N N . ASP A 1 129 ? 10.591 2.851 -7.846 1.00 57.06 129 ASP A N 1
ATOM 958 C CA . ASP A 1 129 ? 10.624 2.877 -9.328 1.00 57.06 129 ASP A CA 1
ATOM 959 C C . ASP A 1 129 ? 11.535 1.813 -9.982 1.00 57.06 129 ASP A C 1
ATOM 961 O O . ASP A 1 129 ? 12.145 2.114 -10.988 1.00 57.06 129 ASP A O 1
ATOM 965 N N . THR A 1 130 ? 11.789 0.610 -9.430 1.00 49.47 130 THR A N 1
ATOM 966 C CA . THR A 1 130 ? 12.534 -0.415 -10.224 1.00 49.47 130 THR A CA 1
ATOM 967 C C . THR A 1 130 ? 12.542 -1.826 -9.599 1.00 49.47 130 THR A C 1
ATOM 969 O O . THR A 1 130 ? 13.075 -1.982 -8.519 1.00 49.47 130 THR A O 1
ATOM 972 N N . LYS A 1 131 ? 11.971 -2.853 -10.272 1.00 53.47 131 LYS A N 1
ATOM 973 C CA . LYS A 1 131 ? 11.568 -4.275 -9.914 1.00 53.47 131 LYS A CA 1
ATOM 974 C C . LYS A 1 131 ? 10.783 -4.604 -8.611 1.00 53.47 131 LYS A C 1
ATOM 976 O O . LYS A 1 131 ? 11.374 -4.800 -7.557 1.00 53.47 131 LYS A O 1
ATOM 981 N N . GLY A 1 132 ? 9.453 -4.728 -8.705 1.00 58.00 132 GLY A N 1
ATOM 982 C CA . GLY A 1 132 ? 8.528 -4.742 -7.557 1.00 58.00 132 GLY A CA 1
ATOM 983 C C . GLY A 1 132 ? 8.202 -6.096 -6.908 1.00 58.00 132 GLY A C 1
ATOM 984 O O . GLY A 1 132 ? 8.841 -7.120 -7.141 1.00 58.00 132 GLY A O 1
ATOM 985 N N . LEU A 1 133 ? 7.132 -6.092 -6.103 1.00 68.00 133 LEU A N 1
ATOM 986 C CA . LEU A 1 133 ? 6.592 -7.215 -5.311 1.00 68.00 133 LEU A CA 1
ATOM 987 C C . LEU A 1 133 ? 5.961 -8.369 -6.123 1.00 68.00 133 LEU A C 1
ATOM 989 O O . LEU A 1 133 ? 5.422 -9.313 -5.541 1.00 68.00 133 LEU A O 1
ATOM 993 N N . SER A 1 134 ? 6.016 -8.331 -7.453 1.00 71.94 134 SER A N 1
ATOM 994 C CA . SER A 1 134 ? 5.293 -9.259 -8.334 1.00 71.94 134 SER A CA 1
ATOM 995 C C . SER A 1 134 ? 5.660 -10.729 -8.112 1.00 71.94 134 SER A C 1
ATOM 997 O O . SER A 1 134 ? 4.771 -11.565 -7.980 1.00 71.94 134 SER A O 1
ATOM 999 N N . SER A 1 135 ? 6.953 -11.046 -7.993 1.00 74.56 135 SER A N 1
ATOM 1000 C CA . SER A 1 135 ? 7.427 -12.414 -7.722 1.00 74.56 135 SER A CA 1
ATOM 1001 C C . SER A 1 135 ? 7.073 -12.913 -6.317 1.00 74.56 135 SER A C 1
ATOM 1003 O O . SER A 1 135 ? 6.955 -14.119 -6.113 1.00 74.56 135 SER A O 1
ATOM 1005 N N . THR A 1 136 ? 6.854 -12.001 -5.367 1.00 82.06 136 THR A N 1
ATOM 1006 C CA . THR A 1 136 ? 6.360 -12.327 -4.023 1.00 82.06 136 THR A CA 1
ATOM 1007 C C . THR A 1 136 ? 4.874 -12.664 -4.063 1.00 82.06 136 THR A C 1
ATOM 1009 O O . THR A 1 136 ? 4.446 -13.653 -3.473 1.00 82.06 136 THR A O 1
ATOM 1012 N N . CYS A 1 137 ? 4.085 -11.858 -4.775 1.00 82.50 137 CYS A N 1
ATOM 1013 C CA . CYS A 1 137 ? 2.648 -12.065 -4.898 1.00 82.50 137 CYS A CA 1
ATOM 1014 C C . CYS A 1 137 ? 2.307 -13.287 -5.754 1.00 82.50 137 CYS A C 1
ATOM 1016 O O . CYS A 1 137 ? 1.458 -14.084 -5.363 1.00 82.50 137 CYS A O 1
ATOM 1018 N N . PHE A 1 138 ? 2.983 -13.455 -6.890 1.00 85.94 138 PHE A N 1
ATOM 1019 C CA . PHE A 1 138 ? 2.655 -14.436 -7.923 1.00 85.94 138 PHE A CA 1
ATOM 1020 C C . PHE A 1 138 ? 3.915 -15.188 -8.391 1.00 85.94 138 PHE A C 1
ATOM 1022 O O . PHE A 1 138 ? 4.351 -15.050 -9.540 1.00 85.94 138 PHE A O 1
ATOM 1029 N N . PRO A 1 139 ? 4.536 -15.999 -7.514 1.00 81.69 139 PRO A N 1
ATOM 1030 C CA . PRO A 1 139 ? 5.797 -16.682 -7.818 1.00 81.69 139 PRO A CA 1
ATOM 1031 C C . PRO A 1 139 ? 5.689 -17.668 -8.993 1.00 81.69 139 PRO A C 1
ATOM 1033 O O . PRO A 1 139 ? 6.677 -17.918 -9.687 1.00 81.69 139 PRO A O 1
ATOM 1036 N N . ASP A 1 140 ? 4.494 -18.211 -9.235 1.00 83.94 140 ASP A N 1
ATOM 1037 C CA . ASP A 1 140 ? 4.250 -19.233 -10.257 1.00 83.94 140 ASP A CA 1
ATOM 1038 C C . ASP A 1 140 ? 3.851 -18.652 -11.627 1.00 83.94 140 ASP A C 1
ATOM 1040 O O . ASP A 1 140 ? 3.989 -19.338 -12.647 1.00 83.94 140 ASP A O 1
ATOM 1044 N N . ASP A 1 141 ? 3.444 -17.380 -11.682 1.00 78.94 141 ASP A N 1
ATOM 1045 C CA . ASP A 1 141 ? 2.875 -16.758 -12.889 1.00 78.94 141 ASP A CA 1
ATOM 1046 C C . ASP A 1 141 ? 3.946 -16.249 -13.861 1.00 78.94 141 ASP A C 1
ATOM 1048 O O . ASP A 1 141 ? 3.650 -15.821 -14.978 1.00 78.94 141 ASP A O 1
ATOM 1052 N N . ARG A 1 142 ? 5.226 -16.356 -13.472 1.00 77.44 142 ARG A N 1
ATOM 1053 C CA . ARG A 1 142 ? 6.393 -15.965 -14.285 1.00 77.44 14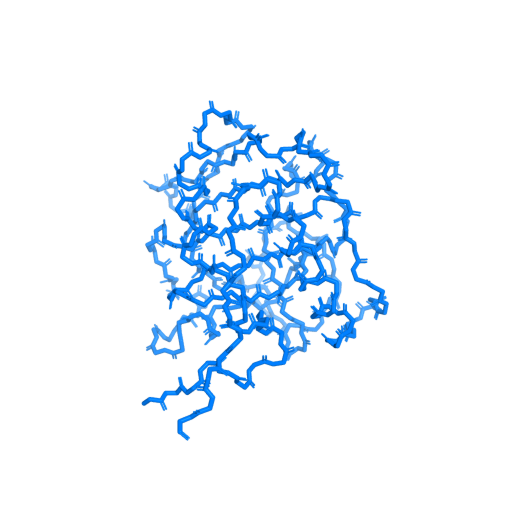2 ARG A CA 1
ATOM 1054 C C . ARG A 1 142 ? 6.273 -14.530 -14.806 1.00 77.44 142 ARG A C 1
ATOM 1056 O O . ARG A 1 142 ? 6.622 -14.254 -15.963 1.00 77.44 142 ARG A O 1
ATOM 1063 N N . ILE A 1 143 ? 5.776 -13.636 -13.950 1.00 72.94 143 ILE A N 1
ATOM 1064 C CA . ILE A 1 143 ? 5.619 -12.216 -14.261 1.00 72.94 143 ILE A CA 1
ATOM 1065 C C . ILE A 1 143 ? 6.979 -11.641 -14.676 1.00 72.94 143 ILE A C 1
ATOM 1067 O O . ILE A 1 143 ? 8.008 -11.899 -14.047 1.00 72.94 143 ILE A O 1
ATOM 1071 N N . ASN A 1 144 ? 6.998 -10.914 -15.787 1.00 68.94 144 ASN A N 1
ATOM 1072 C CA . ASN A 1 144 ? 8.178 -10.256 -16.342 1.00 68.94 144 ASN A CA 1
ATOM 1073 C C . ASN A 1 144 ? 7.748 -9.025 -17.154 1.00 68.94 144 ASN A C 1
ATOM 1075 O O . ASN A 1 144 ? 6.558 -8.799 -17.332 1.00 68.94 144 ASN A O 1
ATOM 1079 N N . GLY A 1 145 ? 8.696 -8.259 -17.699 1.00 63.22 145 GLY A N 1
ATOM 1080 C CA . GLY A 1 145 ? 8.373 -7.029 -18.442 1.00 63.22 145 GLY A CA 1
ATOM 1081 C C . GLY A 1 145 ? 7.483 -7.205 -19.688 1.00 63.22 145 GLY A C 1
ATOM 1082 O O . GLY A 1 145 ? 7.010 -6.224 -20.239 1.00 63.22 145 GLY A O 1
ATOM 1083 N N . ASN A 1 146 ? 7.235 -8.437 -20.148 1.00 64.94 146 ASN A N 1
ATOM 1084 C CA . ASN A 1 146 ? 6.299 -8.728 -21.242 1.00 64.94 146 ASN A CA 1
ATOM 1085 C C . ASN A 1 146 ? 5.072 -9.545 -20.795 1.00 64.94 146 ASN A C 1
ATOM 1087 O O . ASN A 1 146 ? 4.296 -9.977 -21.646 1.00 64.94 146 ASN A O 1
ATOM 1091 N N . ASN A 1 147 ? 4.937 -9.848 -19.503 1.00 70.44 147 ASN A N 1
ATOM 1092 C CA . ASN A 1 147 ? 3.870 -10.688 -18.963 1.00 70.44 147 ASN A CA 1
ATOM 1093 C C . ASN A 1 147 ? 3.502 -10.203 -17.561 1.00 70.44 147 ASN A C 1
ATOM 1095 O O . ASN A 1 147 ? 4.219 -10.506 -16.607 1.00 70.44 147 ASN A O 1
ATOM 1099 N N . GLY A 1 148 ? 2.412 -9.449 -17.478 1.00 72.69 148 GLY A N 1
ATOM 1100 C CA . GLY A 1 148 ? 1.818 -8.936 -16.249 1.00 72.69 148 GLY A CA 1
ATOM 1101 C C . GLY A 1 148 ? 0.797 -9.885 -15.623 1.00 72.69 148 GLY A C 1
ATOM 1102 O O . GLY A 1 148 ? 0.362 -10.845 -16.266 1.00 72.69 148 GLY A O 1
ATOM 1103 N N . HIS A 1 149 ? 0.389 -9.617 -14.383 1.00 80.31 149 HIS A N 1
ATOM 1104 C CA . HIS A 1 149 ? -0.813 -10.221 -13.797 1.00 80.31 149 HIS A CA 1
ATOM 1105 C C . HIS A 1 149 ? -2.000 -9.290 -14.021 1.00 80.31 149 HIS A C 1
ATOM 1107 O O . HIS A 1 149 ? -2.200 -8.359 -13.256 1.00 80.31 149 HIS A O 1
ATOM 1113 N N . GLU A 1 150 ? -2.797 -9.554 -15.055 1.00 82.00 150 GLU A N 1
ATOM 1114 C CA . GLU A 1 150 ? -3.840 -8.631 -15.538 1.00 82.00 150 GLU A CA 1
ATOM 1115 C C . GLU A 1 150 ? -5.069 -8.495 -14.612 1.00 82.00 150 GLU A C 1
ATOM 1117 O O . GLU A 1 150 ? -5.918 -7.625 -14.826 1.00 82.00 150 GLU A O 1
ATOM 1122 N N . ALA A 1 151 ? -5.241 -9.368 -13.611 1.00 85.38 151 ALA A N 1
ATOM 1123 C CA . ALA A 1 151 ? -6.430 -9.315 -12.763 1.00 85.38 151 ALA A CA 1
ATOM 1124 C C . ALA A 1 151 ? -6.321 -8.198 -11.716 1.00 85.38 151 ALA A C 1
ATOM 1126 O O . ALA A 1 151 ? -5.340 -8.100 -10.989 1.00 85.38 151 ALA A O 1
ATOM 1127 N N . LEU A 1 152 ? -7.385 -7.397 -11.579 1.00 87.75 152 LEU A N 1
ATOM 1128 C CA . LEU A 1 152 ? -7.451 -6.283 -10.622 1.00 87.75 152 LEU A CA 1
ATOM 1129 C C . LEU A 1 152 ? -7.774 -6.750 -9.189 1.00 87.75 152 LEU A C 1
ATOM 1131 O O . LEU A 1 152 ? -8.735 -6.282 -8.569 1.00 87.75 152 LEU A O 1
ATOM 1135 N N . ASP A 1 153 ? -7.033 -7.734 -8.689 1.00 88.94 153 ASP A N 1
ATOM 1136 C CA . ASP A 1 153 ? -7.273 -8.394 -7.402 1.00 88.94 153 ASP A CA 1
ATOM 1137 C C . ASP A 1 153 ? -6.236 -8.052 -6.322 1.00 88.94 153 ASP A C 1
ATOM 1139 O O . ASP A 1 153 ? -6.453 -8.384 -5.150 1.00 88.94 153 ASP A O 1
ATOM 1143 N N . VAL A 1 154 ? -5.185 -7.308 -6.672 1.00 92.12 154 VAL A N 1
ATOM 1144 C CA . VAL A 1 154 ? -4.207 -6.794 -5.715 1.00 92.12 154 VAL A CA 1
ATOM 1145 C C . VAL A 1 154 ? -4.718 -5.498 -5.109 1.00 92.12 154 VAL A C 1
ATOM 1147 O O . VAL A 1 154 ? -5.004 -4.539 -5.825 1.00 92.12 154 VAL A O 1
ATOM 1150 N N . ALA A 1 155 ? -4.811 -5.444 -3.780 1.00 95.69 155 ALA A N 1
ATOM 1151 C CA . ALA A 1 155 ? -5.119 -4.204 -3.077 1.00 95.69 155 ALA A CA 1
ATOM 1152 C C . ALA A 1 155 ? -3.834 -3.487 -2.665 1.00 95.69 155 ALA A C 1
ATOM 1154 O O . ALA A 1 155 ? -2.953 -4.081 -2.047 1.00 95.69 155 ALA A O 1
ATOM 1155 N N . TYR A 1 156 ? -3.772 -2.193 -2.944 1.00 95.00 156 TYR A N 1
ATOM 1156 C CA . TYR A 1 156 ? -2.688 -1.311 -2.535 1.00 95.00 156 TYR A CA 1
ATOM 1157 C C . TYR A 1 156 ? -3.223 -0.333 -1.499 1.00 95.00 156 TYR A C 1
ATOM 1159 O O . TYR A 1 156 ? -4.222 0.344 -1.743 1.00 95.00 156 TYR A O 1
ATOM 1167 N N . ILE A 1 157 ? -2.557 -0.250 -0.352 1.00 97.50 157 ILE A N 1
ATOM 1168 C CA . ILE A 1 157 ? -2.827 0.712 0.717 1.00 97.50 157 ILE A CA 1
ATOM 1169 C C . ILE A 1 157 ? -1.595 1.598 0.830 1.00 97.50 157 ILE A C 1
ATOM 1171 O O . ILE A 1 157 ? -0.502 1.089 1.059 1.00 97.50 157 ILE A O 1
ATOM 1175 N N . VAL A 1 158 ? -1.761 2.908 0.686 1.00 95.88 158 VAL A N 1
ATOM 1176 C CA . VAL A 1 158 ? -0.650 3.866 0.691 1.00 95.88 158 VAL A CA 1
ATOM 1177 C C . VAL A 1 158 ? -0.765 4.762 1.911 1.00 95.88 158 VAL A C 1
ATOM 1179 O O . VAL A 1 158 ? -1.697 5.564 2.008 1.00 95.88 158 VAL A O 1
ATOM 1182 N N . PHE A 1 159 ? 0.198 4.655 2.824 1.00 96.44 159 PHE A N 1
ATOM 1183 C CA . PHE A 1 159 ? 0.297 5.503 4.007 1.00 96.44 159 PHE A CA 1
ATOM 1184 C C . PHE A 1 159 ? 1.002 6.800 3.624 1.00 96.44 159 PHE A C 1
ATOM 1186 O O . PHE A 1 159 ? 2.224 6.916 3.672 1.00 96.44 159 PHE A O 1
ATOM 1193 N N . THR A 1 160 ? 0.206 7.779 3.195 1.00 92.06 160 THR A N 1
ATOM 1194 C CA . THR A 1 160 ? 0.679 8.955 2.441 1.00 92.06 160 THR A CA 1
ATOM 1195 C C . THR A 1 160 ? 1.765 9.778 3.146 1.00 92.06 160 THR A C 1
ATOM 1197 O O . THR A 1 160 ? 2.550 10.441 2.469 1.00 92.06 160 THR A O 1
ATOM 1200 N N . GLN A 1 161 ? 1.822 9.730 4.481 1.00 91.88 161 GLN A N 1
ATOM 1201 C CA . GLN A 1 161 ? 2.733 10.514 5.323 1.00 91.88 161 GLN A CA 1
ATOM 1202 C C . GLN A 1 161 ? 3.736 9.663 6.119 1.00 91.88 161 GLN A C 1
ATOM 1204 O O . GLN A 1 161 ? 4.458 10.202 6.955 1.00 91.88 161 GLN A O 1
ATOM 1209 N N . GLU A 1 162 ? 3.800 8.355 5.877 1.00 94.69 162 GLU A N 1
ATOM 1210 C CA . GLU A 1 162 ? 4.642 7.438 6.648 1.00 94.69 162 GLU A CA 1
ATOM 1211 C C . GLU A 1 162 ? 5.823 6.977 5.805 1.00 94.69 162 GLU A C 1
ATOM 1213 O O . GLU A 1 162 ? 5.636 6.400 4.740 1.00 94.69 162 GLU A O 1
ATOM 1218 N N . VAL A 1 163 ? 7.045 7.216 6.277 1.00 90.31 163 VAL A N 1
ATOM 1219 C CA . VAL A 1 163 ? 8.280 6.791 5.605 1.00 90.31 163 VAL A CA 1
ATOM 1220 C C . VAL A 1 163 ? 9.110 5.996 6.610 1.00 90.31 163 VAL A C 1
ATOM 1222 O O . VAL A 1 163 ? 9.384 6.519 7.696 1.00 90.31 163 VAL A O 1
ATOM 1225 N N . PRO A 1 164 ? 9.527 4.756 6.292 1.00 89.44 164 PRO A N 1
ATOM 1226 C CA . PRO A 1 164 ? 10.353 3.978 7.204 1.00 89.44 164 PRO A CA 1
ATOM 1227 C C . PRO A 1 164 ? 11.693 4.679 7.458 1.00 89.44 164 PRO A C 1
ATOM 1229 O O . PRO A 1 164 ? 12.268 5.289 6.548 1.00 89.44 164 PRO A O 1
ATOM 1232 N N . PRO A 1 165 ? 12.229 4.617 8.688 1.00 85.94 165 PRO A N 1
ATOM 1233 C CA . PRO A 1 165 ? 13.580 5.089 8.932 1.00 85.94 165 PRO A CA 1
ATOM 1234 C C . PRO A 1 165 ? 14.591 4.191 8.201 1.00 85.94 165 PRO A C 1
ATOM 1236 O O . PRO A 1 165 ? 14.301 3.057 7.835 1.00 85.94 165 PRO A O 1
ATOM 1239 N N . GLY A 1 166 ? 15.801 4.704 7.968 1.00 78.25 166 GLY A N 1
ATOM 1240 C CA . GLY A 1 166 ? 16.875 3.908 7.362 1.00 78.25 166 GLY A CA 1
ATOM 1241 C C . GLY A 1 166 ? 16.830 3.788 5.834 1.00 78.25 166 GLY A C 1
ATOM 1242 O O . GLY A 1 166 ? 17.644 3.056 5.274 1.00 78.25 166 GLY A O 1
ATOM 1243 N N . VAL A 1 167 ? 15.957 4.533 5.147 1.00 76.50 167 VAL A N 1
ATOM 1244 C CA . VAL A 1 167 ? 16.022 4.685 3.684 1.00 76.50 167 VAL A CA 1
ATOM 1245 C C . VAL A 1 167 ? 17.305 5.429 3.297 1.00 76.50 167 VAL A C 1
ATOM 1247 O O . VAL A 1 167 ? 17.567 6.544 3.755 1.00 76.50 167 VAL A O 1
ATOM 1250 N N . GLN A 1 168 ? 18.120 4.792 2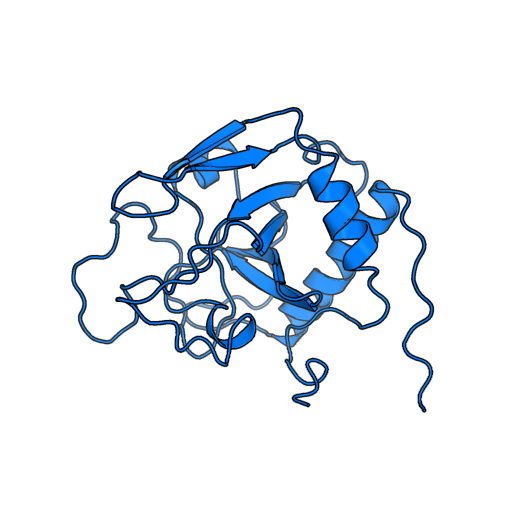.461 1.00 71.25 168 GLN A N 1
ATOM 1251 C CA . GLN A 1 168 ? 19.370 5.315 1.907 1.00 71.25 168 GLN A CA 1
ATOM 1252 C C . GLN A 1 168 ? 19.229 5.517 0.392 1.00 71.25 168 GLN A C 1
ATOM 1254 O O . GLN A 1 168 ? 18.149 5.360 -0.165 1.00 71.25 168 GLN A O 1
ATOM 1259 N N . GLU A 1 169 ? 20.323 5.876 -0.286 1.00 65.12 169 GLU A N 1
ATOM 1260 C CA . GLU A 1 169 ? 20.311 6.132 -1.733 1.00 65.12 169 GLU A CA 1
ATOM 1261 C C . GLU A 1 169 ? 19.823 4.920 -2.540 1.00 65.12 169 GLU A C 1
ATOM 1263 O O . GLU A 1 169 ? 19.007 5.088 -3.440 1.00 65.12 169 GLU A O 1
ATOM 1268 N N . ASN A 1 170 ? 20.277 3.710 -2.188 1.00 65.06 170 ASN A N 1
ATOM 1269 C CA . ASN A 1 170 ? 19.952 2.484 -2.919 1.00 65.06 170 ASN A CA 1
ATOM 1270 C C . ASN A 1 170 ? 19.475 1.307 -2.048 1.00 65.06 170 ASN A C 1
ATOM 1272 O O . ASN A 1 170 ? 19.400 0.181 -2.534 1.00 65.06 170 ASN A O 1
ATOM 1276 N N . ARG A 1 171 ? 19.204 1.531 -0.757 1.00 71.12 171 ARG A N 1
ATOM 1277 C CA . ARG A 1 171 ? 18.865 0.478 0.215 1.00 71.12 171 ARG A CA 1
ATOM 1278 C C . ARG A 1 171 ? 17.833 0.963 1.212 1.00 71.12 171 ARG A C 1
ATOM 1280 O O . ARG A 1 171 ? 17.751 2.161 1.480 1.00 71.12 171 ARG A O 1
ATOM 1287 N N . ILE A 1 172 ? 17.139 0.014 1.823 1.00 77.00 172 ILE A N 1
ATOM 1288 C CA . ILE A 1 172 ? 16.294 0.263 2.984 1.00 77.00 172 ILE A CA 1
ATOM 1289 C C . ILE A 1 172 ? 16.654 -0.682 4.124 1.00 77.00 172 ILE A C 1
ATOM 1291 O O . ILE A 1 172 ? 17.275 -1.725 3.917 1.00 77.00 172 ILE A O 1
ATOM 1295 N N . ASP A 1 173 ? 16.246 -0.301 5.325 1.00 86.44 173 ASP A N 1
ATOM 1296 C CA . ASP A 1 173 ? 16.218 -1.190 6.474 1.00 86.44 173 ASP A CA 1
ATOM 1297 C C . ASP A 1 173 ? 14.898 -1.983 6.445 1.00 86.44 173 ASP A C 1
ATOM 1299 O O . ASP A 1 173 ? 13.818 -1.419 6.626 1.00 86.44 173 ASP A O 1
ATOM 1303 N N . ILE A 1 174 ? 14.984 -3.280 6.128 1.00 87.44 174 ILE A N 1
ATOM 1304 C CA . ILE A 1 174 ? 13.816 -4.166 5.988 1.00 87.44 174 ILE A CA 1
ATOM 1305 C C . ILE A 1 174 ? 13.123 -4.396 7.332 1.00 87.44 174 ILE A C 1
ATOM 1307 O O . ILE A 1 174 ? 11.895 -4.464 7.378 1.00 87.44 174 ILE A O 1
ATOM 1311 N N . GLU A 1 175 ? 13.886 -4.467 8.424 1.00 90.88 175 GLU A N 1
ATOM 1312 C CA . GLU A 1 175 ? 13.328 -4.615 9.768 1.00 90.88 175 GLU A CA 1
ATOM 1313 C C . GLU A 1 175 ? 12.534 -3.359 10.128 1.00 90.88 175 GLU A C 1
ATOM 1315 O O . GLU A 1 175 ? 11.360 -3.456 10.480 1.00 90.88 175 GLU A O 1
ATOM 1320 N N . ALA A 1 176 ? 13.106 -2.174 9.899 1.00 91.31 176 ALA A N 1
ATOM 1321 C CA . ALA A 1 176 ? 12.407 -0.910 10.115 1.00 91.31 176 ALA A CA 1
ATOM 1322 C C . ALA A 1 176 ? 11.170 -0.732 9.215 1.00 91.31 176 ALA A C 1
ATOM 1324 O O . ALA A 1 176 ? 10.158 -0.180 9.656 1.00 91.31 176 ALA A O 1
ATOM 1325 N N . LEU A 1 177 ? 11.229 -1.192 7.957 1.00 92.62 177 LEU A N 1
ATOM 1326 C CA . LEU A 1 177 ? 10.067 -1.226 7.066 1.00 92.62 177 LEU A CA 1
ATOM 1327 C C . LEU A 1 177 ? 8.957 -2.089 7.662 1.00 92.62 177 LEU A C 1
ATOM 1329 O O . LEU A 1 177 ? 7.808 -1.651 7.714 1.00 92.62 177 LEU A O 1
ATOM 1333 N N . LYS A 1 178 ? 9.296 -3.306 8.096 1.00 93.44 178 LYS A N 1
ATOM 1334 C CA . LYS A 1 178 ? 8.331 -4.240 8.670 1.00 93.44 178 LYS A CA 1
ATOM 1335 C C . LYS A 1 178 ? 7.739 -3.709 9.972 1.00 93.44 178 LYS A C 1
ATOM 1337 O O . LYS A 1 178 ? 6.523 -3.745 10.122 1.00 93.44 178 LYS A O 1
ATOM 1342 N N . GLU A 1 179 ? 8.561 -3.182 10.876 1.00 95.31 179 GLU A N 1
ATOM 1343 C CA . GLU A 1 179 ? 8.102 -2.611 12.146 1.00 95.31 179 GLU A CA 1
ATOM 1344 C C . GLU A 1 179 ? 7.110 -1.463 11.927 1.00 95.31 179 GLU A C 1
ATOM 1346 O O . GLU A 1 179 ? 6.029 -1.454 12.523 1.00 95.31 179 GLU A O 1
ATOM 1351 N N . LEU A 1 180 ? 7.437 -0.521 11.033 1.00 96.31 180 LEU A N 1
ATOM 1352 C CA . LEU A 1 180 ? 6.521 0.564 10.685 1.00 96.31 180 LEU A CA 1
ATOM 1353 C C . LEU A 1 180 ? 5.259 0.020 10.001 1.00 96.31 180 LEU A C 1
ATOM 1355 O O . LEU A 1 180 ? 4.156 0.448 10.331 1.00 96.31 180 LEU A O 1
ATOM 1359 N N . GLY A 1 181 ? 5.412 -0.934 9.082 1.00 96.75 181 GLY A N 1
ATOM 1360 C CA . GLY A 1 181 ? 4.312 -1.607 8.398 1.00 96.75 181 GLY A CA 1
ATOM 1361 C C . GLY A 1 181 ? 3.304 -2.227 9.363 1.00 96.75 181 GLY A C 1
ATOM 1362 O O . GLY A 1 181 ? 2.113 -1.908 9.308 1.00 96.75 181 GLY A O 1
ATOM 1363 N N . ASP A 1 182 ? 3.787 -3.058 10.288 1.00 96.31 182 ASP A N 1
ATOM 1364 C CA . ASP A 1 182 ? 2.963 -3.732 11.292 1.00 96.31 182 ASP A CA 1
ATOM 1365 C C . ASP A 1 182 ? 2.287 -2.720 12.222 1.00 96.31 182 ASP A C 1
ATOM 1367 O O . ASP A 1 182 ? 1.092 -2.831 12.502 1.00 96.31 182 ASP A O 1
ATOM 1371 N N . GLN A 1 183 ? 3.000 -1.676 12.650 1.00 96.56 183 GLN A N 1
ATOM 1372 C CA . GLN A 1 183 ? 2.399 -0.610 13.449 1.00 96.56 183 GLN A CA 1
ATOM 1373 C C . GLN A 1 183 ? 1.238 0.065 12.704 1.00 96.56 183 GLN A C 1
ATOM 1375 O O . GLN A 1 183 ? 0.140 0.196 13.249 1.00 96.56 183 GLN A O 1
ATOM 1380 N N . GLN A 1 184 ? 1.463 0.488 11.462 1.00 97.69 184 GLN A N 1
ATOM 1381 C CA . GLN A 1 184 ? 0.493 1.262 10.691 1.00 97.69 184 GLN A CA 1
ATOM 1382 C C . GLN A 1 184 ? -0.724 0.424 10.281 1.00 97.69 184 GLN A C 1
ATOM 1384 O O . GLN A 1 184 ? -1.858 0.909 10.335 1.00 97.69 184 GLN A O 1
ATOM 1389 N N . ILE A 1 185 ? -0.538 -0.859 9.955 1.00 96.94 185 ILE A N 1
ATOM 1390 C CA . ILE A 1 185 ? -1.663 -1.736 9.620 1.00 96.94 185 ILE A CA 1
ATOM 1391 C C . ILE A 1 185 ? -2.521 -2.076 10.845 1.00 96.94 185 ILE A C 1
ATOM 1393 O O . ILE A 1 185 ? -3.742 -2.196 10.732 1.00 96.94 185 ILE A O 1
ATOM 1397 N N . LEU A 1 186 ? -1.924 -2.185 12.035 1.00 95.38 186 LEU A N 1
ATOM 1398 C CA . LEU A 1 186 ? -2.669 -2.367 13.282 1.00 95.38 186 LEU A CA 1
ATOM 1399 C C . LEU A 1 186 ? -3.511 -1.128 13.612 1.00 95.38 186 LEU A C 1
ATOM 1401 O O . LEU A 1 186 ? -4.663 -1.274 14.024 1.00 95.38 186 LEU A O 1
ATOM 1405 N N . LEU A 1 187 ? -2.980 0.078 13.389 1.00 95.94 187 LEU A N 1
ATOM 1406 C CA . LEU A 1 187 ? -3.744 1.322 13.536 1.00 95.94 187 LEU A CA 1
ATOM 1407 C C . LEU A 1 187 ? -4.890 1.399 12.518 1.00 95.94 187 LEU A C 1
ATOM 1409 O O . LEU A 1 187 ? -6.012 1.740 12.890 1.00 95.94 187 LEU A O 1
ATOM 1413 N N . LEU A 1 188 ? -4.648 0.999 11.264 1.00 96.44 188 LEU A N 1
ATOM 1414 C CA . LEU A 1 188 ? -5.702 0.906 10.255 1.00 96.44 188 LEU A CA 1
ATOM 1415 C C . LEU A 1 188 ? -6.803 -0.077 10.679 1.00 96.44 188 LEU A C 1
ATOM 1417 O O . LEU A 1 188 ? -7.979 0.263 10.605 1.00 96.44 188 LEU A O 1
ATOM 1421 N N . GLN A 1 189 ? -6.457 -1.274 11.165 1.00 94.75 189 GLN A N 1
ATOM 1422 C CA . GLN A 1 189 ? -7.452 -2.238 11.658 1.00 94.75 189 GLN A CA 1
ATOM 1423 C C . GLN A 1 189 ? -8.310 -1.656 12.781 1.00 94.75 189 GLN A C 1
ATOM 1425 O O . GLN A 1 189 ? -9.527 -1.843 12.781 1.00 94.75 189 GLN A O 1
ATOM 1430 N N . GLN A 1 190 ? -7.697 -0.923 13.712 1.00 94.06 190 GLN A N 1
ATOM 1431 C CA . GLN A 1 190 ? -8.422 -0.251 14.788 1.00 94.06 190 GLN A CA 1
ATOM 1432 C C . GLN A 1 190 ? -9.383 0.813 14.251 1.00 94.06 190 GLN A C 1
ATOM 1434 O O . GLN A 1 190 ? -10.547 0.828 14.652 1.00 94.06 190 GLN A O 1
ATOM 1439 N N . ASP A 1 191 ? -8.930 1.654 13.319 1.00 94.94 191 ASP A N 1
ATOM 1440 C CA . ASP A 1 191 ? -9.766 2.682 12.690 1.00 94.94 191 ASP A CA 1
ATOM 1441 C C . ASP A 1 191 ? -10.928 2.075 11.883 1.00 94.94 191 ASP A C 1
ATOM 1443 O O . ASP A 1 191 ? -12.013 2.655 11.818 1.00 94.94 191 ASP A O 1
ATOM 1447 N N . LEU A 1 192 ? -10.732 0.879 11.322 1.00 94.62 192 LEU A N 1
ATOM 1448 C CA . LEU A 1 192 ? -11.755 0.109 10.609 1.00 94.62 192 LEU A CA 1
ATOM 1449 C C . LEU A 1 192 ? -12.654 -0.731 11.536 1.00 94.62 192 LEU A C 1
ATOM 1451 O O . LEU A 1 192 ? -13.607 -1.353 11.063 1.00 94.62 192 LEU A O 1
ATOM 1455 N N . GLY A 1 193 ? -12.383 -0.768 12.845 1.00 93.56 193 GLY A N 1
ATOM 1456 C CA . GLY A 1 193 ? -13.137 -1.573 13.811 1.00 93.56 193 GLY A CA 1
ATOM 1457 C C . GLY A 1 193 ? -12.955 -3.088 13.649 1.00 93.56 193 GLY A C 1
ATOM 1458 O O . GLY A 1 193 ? -13.828 -3.860 14.053 1.00 93.56 193 GLY A O 1
ATOM 1459 N N . ILE A 1 194 ? -11.844 -3.522 13.053 1.00 92.38 194 ILE A N 1
ATOM 1460 C CA . ILE A 1 194 ? -11.502 -4.930 12.836 1.00 92.38 194 ILE A CA 1
ATOM 1461 C C . ILE A 1 194 ? -10.830 -5.469 14.104 1.00 92.38 194 ILE A C 1
ATOM 1463 O O . ILE A 1 194 ? -9.914 -4.860 14.657 1.00 92.38 194 ILE A O 1
ATOM 1467 N N . SER A 1 195 ? -11.320 -6.603 14.605 1.00 78.31 195 SER A N 1
ATOM 1468 C CA . SER A 1 195 ? -10.757 -7.235 15.803 1.00 78.31 195 SER A CA 1
ATOM 1469 C C . SER A 1 195 ? -9.438 -7.923 15.465 1.00 78.31 195 SER A C 1
ATOM 1471 O O . SER A 1 195 ? -9.365 -8.626 14.464 1.00 78.31 195 SER A O 1
ATOM 1473 N N . LEU A 1 196 ? -8.424 -7.769 16.322 1.00 65.50 196 LEU A N 1
ATOM 1474 C CA . LEU A 1 196 ? -7.156 -8.485 16.169 1.00 65.50 196 LEU A CA 1
ATOM 1475 C C . LEU A 1 196 ? -7.407 -9.997 16.131 1.00 65.50 196 LEU A C 1
ATOM 1477 O O . LEU A 1 196 ? -8.107 -10.530 17.003 1.00 65.50 196 LEU A O 1
ATOM 1481 N N . GLN A 1 197 ? -6.822 -10.689 15.153 1.00 60.62 197 GLN A N 1
ATOM 1482 C CA . GLN A 1 197 ? -6.795 -12.143 15.188 1.00 60.62 197 GLN A CA 1
ATOM 1483 C C . GLN A 1 197 ? -5.819 -12.587 16.288 1.00 60.62 197 GLN A C 1
ATOM 1485 O O . GLN A 1 197 ? -4.772 -11.962 16.482 1.00 60.62 197 GLN A O 1
ATOM 1490 N N . PRO A 1 198 ? -6.138 -13.645 17.056 1.00 52.91 198 PRO A N 1
ATOM 1491 C CA . PRO A 1 198 ? -5.130 -14.258 17.902 1.00 52.91 198 PRO A CA 1
ATOM 1492 C C . PRO A 1 198 ? -3.974 -14.707 17.004 1.00 52.91 198 PRO A C 1
ATOM 1494 O O . PRO A 1 198 ? -4.214 -15.404 16.019 1.00 52.91 198 PRO A O 1
ATOM 1497 N N . ALA A 1 199 ? -2.747 -14.294 17.340 1.00 50.59 199 ALA A N 1
ATOM 1498 C CA . ALA A 1 199 ? -1.539 -14.723 16.638 1.00 50.59 199 ALA A CA 1
ATOM 1499 C C . ALA A 1 199 ? -1.535 -16.252 16.461 1.00 50.59 199 ALA A C 1
ATOM 1501 O O . ALA A 1 199 ? -2.038 -16.962 17.341 1.00 50.59 199 ALA A O 1
ATOM 1502 N N . CYS A 1 200 ? -0.998 -16.727 15.328 1.00 48.25 200 CYS A N 1
ATOM 1503 C CA . CYS A 1 200 ? -0.920 -18.140 14.951 1.00 48.25 200 CYS A CA 1
ATOM 1504 C C . CYS A 1 200 ? -0.761 -19.053 16.172 1.00 48.25 200 CYS A C 1
ATOM 1506 O O . CYS A 1 200 ? 0.214 -18.952 16.916 1.00 48.25 200 CYS A O 1
ATOM 1508 N N . SER A 1 201 ? -1.728 -19.948 16.382 1.00 40.09 201 SER A N 1
ATOM 1509 C CA . SER A 1 201 ? -1.500 -21.078 17.277 1.00 40.09 201 SER A CA 1
ATOM 1510 C C . SER A 1 201 ? -0.515 -21.991 16.560 1.00 40.09 201 SER A C 1
ATOM 1512 O O . SER A 1 201 ? -0.827 -22.470 15.469 1.00 40.09 201 SER A O 1
ATOM 1514 N N . ASP A 1 202 ? 0.665 -22.192 17.145 1.00 38.69 202 ASP A N 1
ATOM 1515 C CA . ASP A 1 202 ? 1.580 -23.241 16.695 1.00 38.69 202 ASP A CA 1
ATOM 1516 C C . ASP A 1 202 ? 0.825 -24.588 16.616 1.00 38.69 202 ASP A C 1
ATOM 1518 O O . ASP A 1 202 ? -0.017 -24.856 17.487 1.00 38.69 202 ASP A O 1
ATOM 1522 N N . PRO A 1 203 ? 1.082 -25.414 15.584 1.00 46.00 203 PRO A N 1
ATOM 1523 C CA . PRO A 1 203 ? 0.446 -26.721 15.422 1.00 46.00 203 PRO A CA 1
ATOM 1524 C C . PRO A 1 203 ? 0.758 -27.713 16.554 1.00 46.00 203 PRO A C 1
ATOM 1526 O O . PRO A 1 203 ? 1.875 -27.673 17.122 1.00 46.00 203 PRO A O 1
#

pLDDT: mean 78.39, std 18.27, range [32.38, 97.69]

Secondary structure (DSSP, 8-state):
---GGG-TTBPPTTS-HHHHHHHHHH--S-EEEEEESSTT-SSEEEEE-TTTT-SS--EEEEEEEE---TTSSS------TT-------TTT--EE---HHHHHHTTPPTT-EEEEEETTEEEEEEE-SSS-THHHH-TTTT-BTTB-EEEEEEEEEEETT---TT--SS---HHHHHHHHHHHHHHHHHHTTPPPPPP----

InterPro domains:
  IPR009939 Fungal chitosanase [PF07335] (66-176)
  IPR009939 Fungal chitosanase [PTHR42061] (8-195)